Protein AF-A0A388PQ01-F1 (afdb_monomer_lite)

Radius of gyration: 27.25 Å; chains: 1; bounding box: 84×40×91 Å

Foldseek 3Di:
DVVVVVVVVVVVVVVVPPLAFCAAPHAGAAEEEELDHDPLQVVLSVVLQVLCCVQAVDGHHYHYDDPPDDDDPAHEYQEDHPVNVVVVDDDDDDQAKKWWWDDDRRYTYTYMPDSLSSSQSSLVCSCPFSVKDQQAFDDVRIDHHHDNGTGRDHIDIDDDPDRAFADPDQPDDRRVSSCSSNPHDHDPPCPPCCCVVCPPVNVVVVVPCPVVPDDPDDPDDPPVPPDPDDDDDDDDPPDPDDDDDDDDDDDD

Structure (mmCIF, N/CA/C/O backbone):
data_AF-A0A388PQ01-F1
#
_entry.id   AF-A0A388PQ01-F1
#
loop_
_atom_site.group_PDB
_atom_site.id
_atom_site.type_symbol
_atom_site.label_atom_id
_atom_site.label_alt_id
_atom_site.label_comp_id
_atom_site.label_asym_id
_atom_site.label_entity_id
_atom_site.label_seq_id
_atom_site.pdbx_PDB_ins_code
_atom_site.Cartn_x
_atom_site.Cartn_y
_atom_site.Cartn_z
_atom_site.occupancy
_atom_site.B_iso_or_equiv
_atom_site.auth_seq_id
_atom_site.auth_comp_id
_atom_site.auth_asym_id
_atom_site.auth_atom_id
_atom_site.pdbx_PDB_model_num
ATOM 1 N N . MET A 1 1 ? -26.966 -23.330 40.294 1.00 54.94 1 MET A N 1
ATOM 2 C CA . MET A 1 1 ? -26.742 -21.898 39.998 1.00 54.94 1 MET A CA 1
ATOM 3 C C . MET A 1 1 ? -25.292 -21.480 39.681 1.00 54.94 1 MET A C 1
ATOM 5 O O . MET A 1 1 ? -25.169 -20.580 38.863 1.00 54.94 1 MET A O 1
ATOM 9 N N . PRO A 1 2 ? -24.193 -22.106 40.167 1.00 60.75 2 PRO A N 1
ATOM 10 C CA . PRO A 1 2 ? -22.832 -21.612 39.861 1.00 60.75 2 PRO A CA 1
ATOM 11 C C . PRO A 1 2 ? -22.356 -21.900 38.421 1.00 60.75 2 PRO A C 1
ATOM 13 O O . PRO A 1 2 ? -21.506 -21.193 37.890 1.00 60.75 2 PRO A O 1
ATOM 16 N N . ARG A 1 3 ? -22.940 -22.904 37.748 1.00 54.75 3 ARG A N 1
ATOM 17 C CA . ARG A 1 3 ? -22.562 -23.302 36.378 1.00 54.75 3 ARG A CA 1
ATOM 18 C C . ARG A 1 3 ? -23.021 -22.322 35.287 1.00 54.75 3 ARG A C 1
ATOM 20 O O . ARG A 1 3 ? -22.341 -22.196 34.279 1.00 54.75 3 ARG A O 1
ATOM 27 N N . LEU A 1 4 ? -24.128 -21.604 35.502 1.00 55.22 4 LEU A N 1
ATOM 28 C CA . LEU A 1 4 ? -24.636 -20.593 34.560 1.00 55.22 4 LEU A CA 1
ATOM 29 C C . LEU A 1 4 ? -23.852 -19.274 34.646 1.00 55.22 4 LEU A C 1
ATOM 31 O O . LEU A 1 4 ? -23.699 -18.592 33.637 1.00 55.22 4 LEU A O 1
ATOM 35 N N . LEU A 1 5 ? -23.309 -18.937 35.822 1.00 56.66 5 LEU A N 1
ATOM 36 C CA . LEU A 1 5 ? -22.413 -17.787 35.978 1.00 56.66 5 LEU A CA 1
ATOM 37 C C . LEU A 1 5 ? -21.064 -18.039 35.293 1.00 56.66 5 LEU A C 1
ATOM 39 O O . LEU A 1 5 ? -20.597 -17.192 34.542 1.00 56.66 5 LEU A O 1
ATOM 43 N N . ALA A 1 6 ? -20.482 -19.228 35.478 1.00 56.81 6 ALA A N 1
ATOM 44 C CA . ALA A 1 6 ? -19.216 -19.596 34.842 1.00 56.81 6 ALA A CA 1
ATOM 45 C C . ALA A 1 6 ? -19.300 -19.589 33.303 1.00 56.81 6 ALA A C 1
ATOM 47 O O . ALA A 1 6 ? -18.370 -19.134 32.641 1.00 56.81 6 ALA A O 1
ATOM 48 N N . PHE A 1 7 ? -20.427 -20.032 32.731 1.00 57.59 7 PHE A N 1
ATOM 49 C CA . PHE A 1 7 ? -20.637 -20.037 31.279 1.00 57.59 7 PHE A CA 1
ATOM 50 C C . PHE A 1 7 ? -20.812 -18.621 30.707 1.00 57.59 7 PHE A C 1
ATOM 52 O O . PHE A 1 7 ? -20.238 -18.305 29.669 1.00 57.59 7 PHE A O 1
ATOM 59 N N . ASN A 1 8 ? -21.530 -17.737 31.413 1.00 58.47 8 ASN A N 1
ATOM 60 C CA . ASN A 1 8 ? -21.645 -16.327 31.025 1.00 58.47 8 ASN A CA 1
ATOM 61 C C . ASN A 1 8 ? -20.311 -15.576 31.154 1.00 58.47 8 ASN A C 1
ATOM 63 O O . ASN A 1 8 ? -19.982 -14.779 30.282 1.00 58.47 8 ASN A O 1
ATOM 67 N N . CYS A 1 9 ? -19.504 -15.860 32.181 1.00 56.03 9 CYS A N 1
ATOM 68 C CA . CYS A 1 9 ? -18.164 -15.284 32.310 1.00 56.03 9 CYS A CA 1
ATOM 69 C C . CYS A 1 9 ? -17.208 -15.767 31.208 1.00 56.03 9 CYS A C 1
ATOM 71 O O . CYS A 1 9 ? -16.420 -14.969 30.716 1.00 56.03 9 CYS A O 1
ATOM 73 N N . LEU A 1 10 ? -17.300 -17.031 30.775 1.00 56.44 10 LEU A N 1
ATOM 74 C CA . LEU A 1 10 ? -16.523 -17.560 29.644 1.00 56.44 10 LEU A CA 1
ATOM 75 C C . LEU A 1 10 ? -16.958 -16.958 28.299 1.00 56.44 10 LEU A C 1
ATOM 77 O O . LEU A 1 10 ? -16.101 -16.641 27.480 1.00 56.44 10 LEU A O 1
ATOM 81 N N . LEU A 1 11 ? -18.260 -16.738 28.090 1.00 55.28 11 LEU A N 1
ATOM 82 C CA . LEU A 1 11 ? -18.776 -16.030 26.911 1.00 55.28 11 LEU A CA 1
ATOM 83 C C . LEU A 1 11 ? -18.355 -14.554 26.898 1.00 55.28 11 LEU A C 1
ATOM 85 O O . LEU A 1 11 ? -17.976 -14.046 25.849 1.00 55.28 11 LEU A O 1
ATOM 89 N N . LEU A 1 12 ? -18.348 -13.880 28.051 1.00 51.03 12 LEU A N 1
ATOM 90 C CA . LEU A 1 12 ? -17.869 -12.499 28.169 1.00 51.03 12 LEU A CA 1
ATOM 91 C C . LEU A 1 12 ? -16.345 -12.390 27.985 1.00 51.03 12 LEU A C 1
ATOM 93 O O . LEU A 1 12 ? -15.893 -11.453 27.331 1.00 51.03 12 LEU A O 1
ATOM 97 N N . LEU A 1 13 ? -15.554 -13.361 28.466 1.00 47.47 13 LEU A N 1
ATOM 98 C CA . LEU A 1 13 ? -14.104 -13.402 28.218 1.00 47.47 13 LEU A CA 1
ATOM 99 C C . LEU A 1 13 ? -13.760 -13.711 26.751 1.00 47.47 13 LEU A C 1
ATOM 101 O O . LEU A 1 13 ? -12.802 -13.154 26.214 1.00 47.47 13 LEU A O 1
ATOM 105 N N . ALA A 1 14 ? -14.540 -14.569 26.086 1.00 45.12 14 ALA A N 1
ATOM 106 C CA . ALA A 1 14 ? -14.344 -14.897 24.673 1.00 45.12 14 ALA A CA 1
ATOM 107 C C . ALA A 1 14 ? -14.627 -13.703 23.742 1.00 45.12 14 ALA A C 1
ATOM 109 O O . ALA A 1 14 ? -14.055 -13.620 22.659 1.00 45.12 14 ALA A O 1
ATOM 110 N N . VAL A 1 15 ? -15.463 -12.752 24.170 1.00 46.34 15 VAL A N 1
ATOM 111 C CA . VAL A 1 15 ? -15.756 -11.520 23.416 1.00 46.34 15 VAL A CA 1
ATOM 112 C C . VAL A 1 15 ? -14.628 -10.485 23.553 1.00 46.34 15 VAL A C 1
ATOM 114 O O . VAL A 1 15 ? -14.415 -9.697 22.637 1.00 46.34 15 VAL A O 1
ATOM 117 N N . THR A 1 16 ? -13.862 -10.505 24.649 1.00 43.94 16 THR A N 1
ATOM 118 C CA . THR A 1 16 ? -12.775 -9.534 24.898 1.00 43.94 16 THR A CA 1
ATOM 119 C C . THR A 1 16 ? -11.434 -9.879 24.243 1.00 43.94 16 THR A C 1
ATOM 121 O O . THR A 1 16 ? -10.550 -9.034 24.193 1.00 43.94 16 THR A O 1
ATOM 124 N N . LEU A 1 17 ? -11.281 -11.092 23.705 1.00 44.00 17 LEU A N 1
ATOM 125 C CA . LEU A 1 17 ? -10.092 -11.551 22.970 1.00 44.00 17 LEU A CA 1
ATOM 126 C C . LEU A 1 17 ? -10.358 -11.607 21.460 1.00 44.00 17 LEU A C 1
ATOM 128 O O . LEU A 1 17 ? -9.923 -12.520 20.760 1.00 44.00 17 LEU A O 1
ATOM 132 N N . ARG A 1 18 ? -11.111 -10.640 20.935 1.00 48.53 18 ARG A N 1
ATOM 133 C CA . ARG A 1 18 ? -11.269 -10.501 19.491 1.00 48.53 18 ARG A CA 1
ATOM 134 C C . ARG A 1 18 ? -10.069 -9.715 18.977 1.00 48.53 18 ARG A C 1
ATOM 136 O O . ARG A 1 18 ? -10.058 -8.494 19.052 1.00 48.53 18 ARG A O 1
ATOM 143 N N . ALA A 1 19 ? -9.051 -10.424 18.493 1.00 54.50 19 ALA A N 1
ATOM 144 C CA . ALA A 1 19 ? -8.060 -9.828 17.606 1.00 54.50 19 ALA A CA 1
ATOM 145 C C . ALA A 1 19 ? -8.832 -9.290 16.391 1.00 54.50 19 ALA A C 1
ATOM 147 O O . ALA A 1 19 ? -9.255 -10.068 15.535 1.00 54.50 19 ALA A O 1
ATOM 148 N N . GLY A 1 20 ? -9.143 -7.993 16.392 1.00 68.69 20 GLY A N 1
ATOM 149 C CA . GLY A 1 20 ? -9.994 -7.392 15.374 1.00 68.69 20 GLY A CA 1
ATOM 150 C C . GLY A 1 20 ? -9.313 -7.485 14.015 1.00 68.69 20 GLY A C 1
ATOM 151 O O . GLY A 1 20 ? -8.165 -7.064 13.867 1.00 68.69 20 GLY A O 1
ATOM 152 N N . GLY A 1 21 ? -10.007 -8.027 13.010 1.00 87.56 21 GLY A N 1
ATOM 153 C CA . GLY A 1 21 ? -9.523 -7.969 11.625 1.00 87.56 21 GLY A CA 1
ATOM 154 C C . GLY A 1 21 ? -9.319 -6.517 11.173 1.00 87.56 21 GLY A C 1
ATOM 155 O O . GLY A 1 21 ? -9.819 -5.598 11.805 1.00 87.56 21 GLY A O 1
ATOM 156 N N . LEU A 1 22 ? -8.617 -6.253 10.073 1.00 94.69 22 LEU A N 1
ATOM 157 C CA . LEU A 1 22 ? -8.516 -4.896 9.507 1.00 94.69 22 LEU A CA 1
ATOM 158 C C . LEU A 1 22 ? -9.887 -4.330 9.103 1.00 94.69 22 LEU A C 1
ATOM 160 O O . LEU A 1 22 ? -10.129 -3.139 9.279 1.00 94.69 22 LEU A O 1
ATOM 164 N N . PHE A 1 23 ? -10.785 -5.200 8.632 1.00 96.56 23 PHE A N 1
ATOM 165 C CA . PHE A 1 23 ? -12.195 -4.905 8.390 1.00 96.56 23 PHE A CA 1
ATOM 166 C C . PHE A 1 23 ? -13.064 -5.951 9.071 1.00 96.56 23 PHE A C 1
ATOM 168 O O . PHE A 1 23 ? -12.930 -7.147 8.797 1.00 96.56 23 PHE A O 1
ATOM 175 N N . GLU A 1 24 ? -13.974 -5.512 9.931 1.00 93.75 24 GLU A N 1
ATOM 176 C CA . GLU A 1 24 ? -14.911 -6.396 10.616 1.00 93.75 24 GLU A CA 1
ATOM 177 C C . GLU A 1 24 ? -16.167 -5.624 11.023 1.00 93.75 24 GLU A C 1
ATOM 179 O O . GLU A 1 24 ? -16.099 -4.437 11.332 1.00 93.75 24 GLU A O 1
ATOM 184 N N . ALA A 1 25 ? -17.326 -6.293 11.005 1.00 91.38 25 ALA A N 1
ATOM 185 C CA . ALA A 1 25 ? -18.611 -5.709 11.401 1.00 91.38 25 ALA A CA 1
ATOM 186 C C . ALA A 1 25 ? -18.947 -4.374 10.695 1.00 91.38 25 ALA A C 1
ATOM 188 O O . ALA A 1 25 ? -19.584 -3.502 11.280 1.00 91.38 25 ALA A O 1
ATOM 189 N N . GLY A 1 26 ? -18.531 -4.222 9.431 1.00 93.50 26 GLY A N 1
ATOM 190 C CA . GLY A 1 26 ? -18.819 -3.032 8.627 1.00 93.50 26 GLY A CA 1
ATOM 191 C C . GLY A 1 26 ? -17.897 -1.837 8.885 1.00 93.50 26 GLY A C 1
ATOM 192 O O . GLY A 1 26 ? -18.176 -0.759 8.369 1.00 93.50 26 GLY A O 1
ATOM 193 N N . ALA A 1 27 ? -16.809 -2.004 9.642 1.00 95.50 27 ALA A N 1
ATOM 194 C CA . ALA A 1 27 ? -15.870 -0.930 9.949 1.00 95.50 27 ALA A CA 1
ATOM 195 C C . ALA A 1 27 ? -14.425 -1.305 9.599 1.00 95.50 27 ALA A C 1
ATOM 197 O O . ALA A 1 27 ? -13.955 -2.404 9.906 1.00 95.50 27 ALA A O 1
ATOM 198 N N . TRP A 1 28 ? -13.716 -0.357 8.985 1.00 97.56 28 TRP A N 1
ATOM 199 C CA . TRP A 1 28 ? -12.283 -0.441 8.719 1.00 97.56 28 TRP A CA 1
ATOM 200 C C . TRP A 1 28 ? -11.469 0.185 9.847 1.00 97.56 28 TRP A C 1
ATOM 202 O O . TRP A 1 28 ? -11.867 1.194 10.427 1.00 97.56 28 TRP A O 1
ATOM 212 N N . ALA A 1 29 ? -10.287 -0.373 10.102 1.00 96.81 29 ALA A N 1
ATOM 213 C CA . ALA A 1 29 ? -9.208 0.387 10.716 1.00 96.81 29 ALA A CA 1
ATOM 214 C C . ALA A 1 29 ? -8.784 1.542 9.777 1.00 96.81 29 ALA A C 1
ATOM 216 O O . ALA A 1 29 ? -8.808 1.362 8.555 1.00 96.81 29 ALA A O 1
ATOM 217 N N . PRO A 1 30 ? -8.403 2.717 10.307 1.00 97.69 30 PRO A N 1
ATOM 218 C CA . PRO A 1 30 ? -8.044 3.863 9.479 1.00 97.69 30 PRO A CA 1
ATOM 219 C C . PRO A 1 30 ? -6.761 3.604 8.685 1.00 97.69 30 PRO A C 1
ATOM 221 O O . PRO A 1 30 ? -5.870 2.877 9.133 1.00 97.69 30 PRO A O 1
ATOM 224 N N . VAL A 1 31 ? -6.651 4.242 7.523 1.00 98.62 31 VAL A N 1
ATOM 225 C CA . VAL A 1 31 ? -5.400 4.351 6.769 1.00 98.62 31 VAL A CA 1
ATOM 226 C C . VAL A 1 31 ? -4.653 5.584 7.265 1.00 98.62 31 VAL A C 1
ATOM 228 O O . VAL A 1 31 ? -5.216 6.675 7.300 1.00 98.62 31 VAL A O 1
ATOM 231 N N . VAL A 1 32 ? -3.388 5.419 7.645 1.00 98.50 32 VAL A N 1
ATOM 232 C CA . VAL A 1 32 ? -2.540 6.491 8.178 1.00 98.50 32 VAL A CA 1
ATOM 233 C C . VAL A 1 32 ? -1.396 6.780 7.207 1.00 98.50 32 VAL A C 1
ATOM 235 O O . VAL A 1 32 ? -0.665 5.866 6.821 1.00 98.50 32 VAL A O 1
ATOM 238 N N . LEU A 1 33 ? -1.232 8.049 6.834 1.00 97.81 33 LEU A N 1
ATOM 239 C CA . LEU A 1 33 ? -0.153 8.554 5.981 1.00 97.81 33 LEU A CA 1
ATOM 240 C C . LEU A 1 33 ? 0.859 9.388 6.781 1.00 97.81 33 LEU A C 1
ATOM 242 O O . LEU A 1 33 ? 0.453 10.054 7.734 1.00 97.81 33 LEU A O 1
ATOM 246 N N . PRO A 1 34 ? 2.138 9.442 6.357 1.00 96.88 34 PRO A N 1
ATOM 247 C CA . PRO A 1 34 ? 3.121 10.368 6.895 1.00 96.88 34 PRO A CA 1
ATOM 248 C C . PRO A 1 34 ? 2.613 11.808 6.842 1.00 96.88 34 PRO A C 1
ATOM 250 O O . PRO A 1 34 ? 1.820 12.158 5.970 1.00 96.88 34 PRO A O 1
ATOM 253 N N . ALA A 1 35 ? 3.116 12.663 7.731 1.00 95.44 35 ALA A N 1
ATOM 254 C CA . ALA A 1 35 ? 2.721 14.076 7.766 1.00 95.44 35 ALA A CA 1
ATOM 255 C C . ALA A 1 35 ? 3.058 14.803 6.451 1.00 95.44 35 ALA A C 1
ATOM 257 O O . ALA A 1 35 ? 2.352 15.714 6.022 1.00 95.44 35 ALA A O 1
ATOM 258 N N . THR A 1 36 ? 4.137 14.369 5.801 1.00 95.25 36 THR A N 1
ATOM 259 C CA . THR A 1 36 ? 4.593 14.830 4.488 1.00 95.25 36 THR A CA 1
ATOM 260 C C . THR A 1 36 ? 4.852 13.603 3.611 1.00 95.25 36 THR A C 1
ATOM 262 O O . THR A 1 36 ? 5.997 13.151 3.536 1.00 95.25 36 THR A O 1
ATOM 265 N N . PRO A 1 37 ? 3.806 12.997 3.023 1.00 95.88 37 PRO A N 1
ATOM 266 C CA . PRO A 1 37 ? 3.973 11.795 2.222 1.00 95.88 37 PRO A CA 1
ATOM 267 C C . PRO A 1 37 ? 4.663 12.135 0.902 1.00 95.88 37 PRO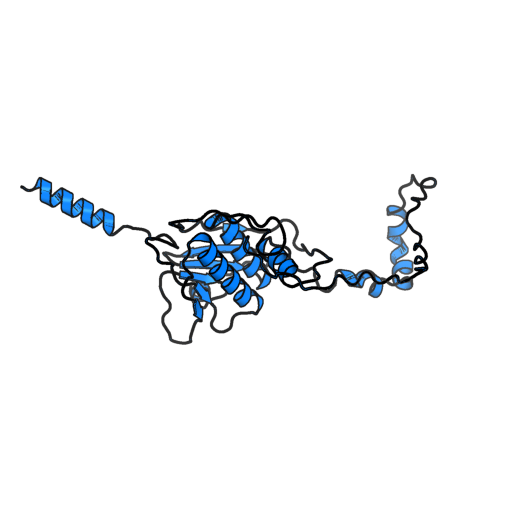 A C 1
ATOM 269 O O . PRO A 1 37 ? 4.382 13.168 0.287 1.00 95.88 37 PRO A O 1
ATOM 272 N N . GLU A 1 38 ? 5.526 11.239 0.438 1.00 96.25 38 GLU A N 1
ATOM 273 C CA . GLU A 1 38 ? 6.019 11.301 -0.935 1.00 96.25 38 GLU A CA 1
ATOM 274 C C . GLU A 1 38 ? 4.861 11.086 -1.919 1.00 96.25 38 GLU A C 1
ATOM 276 O O . GLU A 1 38 ? 3.855 10.447 -1.596 1.00 96.25 38 GLU A O 1
ATOM 281 N N . THR A 1 39 ? 5.005 11.582 -3.152 1.00 94.81 39 THR A N 1
ATOM 282 C CA . THR A 1 39 ? 3.927 11.514 -4.162 1.00 94.81 39 THR A CA 1
ATOM 283 C C . THR A 1 39 ? 3.418 10.081 -4.349 1.00 94.81 39 THR A C 1
ATOM 285 O O . THR A 1 39 ? 2.215 9.828 -4.312 1.00 94.81 39 THR A O 1
ATOM 288 N N . GLU A 1 40 ? 4.333 9.119 -4.474 1.00 94.25 40 GLU A N 1
ATOM 289 C CA . GLU A 1 40 ? 3.972 7.712 -4.662 1.00 94.25 40 GLU A CA 1
ATOM 290 C C . GLU A 1 40 ? 3.361 7.079 -3.399 1.00 94.25 40 GLU A C 1
ATOM 292 O O . GLU A 1 40 ? 2.518 6.195 -3.515 1.00 94.25 40 GLU A O 1
ATOM 297 N N . GLU A 1 41 ? 3.712 7.540 -2.193 1.00 96.56 41 GLU A N 1
ATOM 298 C CA . GLU A 1 41 ? 3.081 7.072 -0.947 1.00 96.56 41 GLU A CA 1
ATOM 299 C C . GLU A 1 41 ? 1.633 7.566 -0.840 1.00 96.56 41 GLU A C 1
ATOM 301 O O . GLU A 1 41 ? 0.747 6.808 -0.439 1.00 96.56 41 GLU A O 1
ATOM 306 N N . TRP A 1 42 ? 1.370 8.809 -1.258 1.00 97.25 42 TRP A N 1
ATOM 307 C CA . TRP A 1 42 ? 0.010 9.341 -1.330 1.00 97.25 42 TRP A CA 1
ATOM 308 C C . TRP A 1 42 ? -0.853 8.531 -2.302 1.00 97.25 42 TRP A C 1
ATOM 310 O O . TRP A 1 42 ? -1.946 8.092 -1.934 1.00 97.25 42 TRP A O 1
ATOM 320 N N . TYR A 1 43 ? -0.348 8.259 -3.510 1.00 95.81 43 TYR A N 1
ATOM 321 C CA . TYR A 1 43 ? -1.066 7.424 -4.475 1.00 95.81 43 TYR A CA 1
ATOM 322 C C . TYR A 1 43 ? -1.248 5.979 -3.983 1.00 95.81 43 TYR A C 1
ATOM 324 O O . TYR A 1 43 ? -2.299 5.378 -4.227 1.00 95.81 43 TYR A O 1
ATOM 332 N N . ALA A 1 44 ? -0.272 5.425 -3.253 1.00 97.12 44 ALA A N 1
ATOM 333 C CA . ALA A 1 44 ? -0.407 4.120 -2.609 1.00 97.12 44 ALA A CA 1
ATOM 334 C C . ALA A 1 44 ? -1.602 4.105 -1.642 1.00 97.12 44 ALA A C 1
ATOM 336 O O . 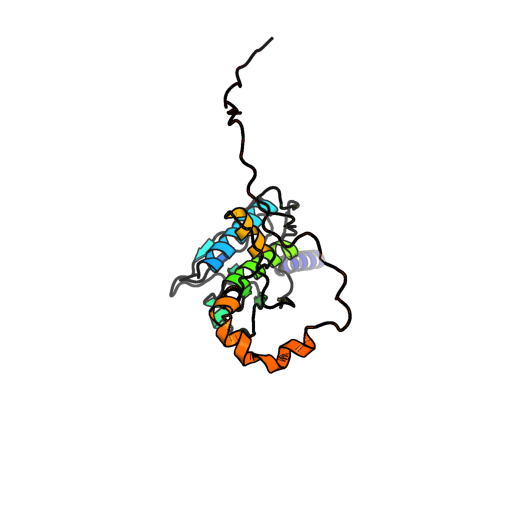ALA A 1 44 ? -2.441 3.209 -1.705 1.00 97.12 44 ALA A O 1
ATOM 337 N N . ALA A 1 45 ? -1.730 5.118 -0.780 1.00 98.19 45 ALA A N 1
ATOM 338 C CA . ALA A 1 45 ? -2.855 5.207 0.146 1.00 98.19 45 ALA A CA 1
ATOM 339 C C . ALA A 1 45 ? -4.198 5.398 -0.570 1.00 98.19 45 ALA A C 1
ATOM 341 O O . ALA A 1 45 ? -5.171 4.756 -0.184 1.00 98.19 45 ALA A O 1
ATOM 342 N N . GLN A 1 46 ? -4.269 6.211 -1.631 1.00 97.50 46 GLN A N 1
ATOM 343 C CA . GLN A 1 46 ? -5.507 6.338 -2.414 1.00 97.50 46 GLN A CA 1
ATOM 344 C C . GLN A 1 46 ? -5.914 5.012 -3.056 1.00 97.50 46 GLN A C 1
ATOM 346 O O . GLN A 1 46 ? -7.066 4.598 -2.939 1.00 97.50 46 GLN A O 1
ATOM 351 N N . THR A 1 47 ? -4.949 4.301 -3.641 1.00 95.56 47 THR A N 1
ATOM 352 C CA . THR A 1 47 ? -5.164 2.960 -4.194 1.00 95.56 47 THR A CA 1
ATOM 353 C C . THR A 1 47 ? -5.714 2.010 -3.129 1.00 95.56 47 THR A C 1
ATOM 355 O O . THR A 1 47 ? -6.674 1.283 -3.381 1.00 95.56 47 THR A O 1
ATOM 358 N N . LEU A 1 48 ? -5.142 2.034 -1.921 1.00 98.31 48 LEU A N 1
ATOM 359 C CA . LEU A 1 48 ? -5.600 1.210 -0.805 1.00 98.31 48 LEU A CA 1
ATOM 360 C C . LEU A 1 48 ? -7.044 1.539 -0.404 1.00 98.31 48 LEU A C 1
ATOM 362 O O . LEU A 1 48 ? -7.853 0.627 -0.263 1.00 98.31 48 LEU A O 1
ATOM 366 N N . LEU A 1 49 ? -7.379 2.823 -0.247 1.00 98.62 49 LEU A N 1
ATOM 367 C CA . LEU A 1 49 ? -8.732 3.268 0.104 1.00 98.62 49 LEU A CA 1
ATOM 368 C C . LEU A 1 49 ? -9.762 2.804 -0.926 1.00 98.62 49 LEU A C 1
ATOM 370 O O . LEU A 1 49 ? -10.797 2.251 -0.550 1.00 98.62 49 LEU A O 1
ATOM 374 N N . ASP A 1 50 ? -9.457 2.993 -2.209 1.00 97.25 50 ASP A N 1
ATOM 375 C CA . ASP A 1 50 ? -10.339 2.621 -3.310 1.00 97.25 50 ASP A CA 1
ATOM 376 C C . ASP A 1 50 ? -10.563 1.105 -3.364 1.00 97.25 50 ASP A C 1
ATOM 378 O O . ASP A 1 50 ? -11.691 0.653 -3.566 1.00 97.25 50 ASP A O 1
ATOM 382 N N . TRP A 1 51 ? -9.520 0.293 -3.156 1.00 97.69 51 TRP A N 1
ATOM 383 C CA . TRP A 1 51 ? -9.673 -1.164 -3.134 1.00 97.69 51 TRP A CA 1
ATOM 384 C C . TRP A 1 51 ? -10.383 -1.671 -1.886 1.00 97.69 51 TRP A C 1
ATOM 386 O O . TRP A 1 51 ? -11.214 -2.573 -1.998 1.00 97.69 51 TRP A O 1
ATOM 396 N N . CYS A 1 52 ? -10.134 -1.073 -0.721 1.00 98.38 52 CYS A N 1
ATOM 397 C CA . CYS A 1 52 ? -10.905 -1.362 0.484 1.00 98.38 52 CYS A CA 1
ATOM 398 C C . CYS A 1 52 ? -12.399 -1.095 0.251 1.00 98.38 52 CYS A C 1
ATOM 400 O O . CYS A 1 52 ? -13.224 -1.972 0.520 1.00 98.38 52 CYS A O 1
ATOM 402 N N . GLU A 1 53 ? -12.745 0.057 -0.331 1.00 98.44 53 GLU A N 1
ATOM 403 C CA . GLU A 1 53 ? -14.123 0.418 -0.672 1.00 98.44 53 GLU A CA 1
ATOM 404 C C . GLU A 1 53 ? -14.738 -0.550 -1.687 1.00 98.44 53 GLU A C 1
ATOM 406 O O . GLU A 1 53 ? -15.829 -1.064 -1.461 1.00 98.44 53 GLU A O 1
ATOM 411 N N . ARG A 1 54 ? -14.032 -0.884 -2.771 1.00 97.25 54 ARG A N 1
ATOM 412 C CA . ARG A 1 54 ? -14.540 -1.809 -3.801 1.00 97.25 54 ARG A CA 1
ATOM 413 C C . ARG A 1 54 ? -14.767 -3.226 -3.293 1.00 97.25 54 ARG A C 1
ATOM 415 O O . ARG A 1 54 ? -15.700 -3.884 -3.743 1.00 97.25 54 ARG A O 1
ATOM 422 N N . VAL A 1 55 ? -13.901 -3.711 -2.406 1.00 97.94 55 VAL A N 1
ATOM 423 C CA . VAL A 1 55 ? -13.946 -5.091 -1.904 1.00 97.94 55 VAL A CA 1
ATOM 424 C C . VAL A 1 55 ? -14.954 -5.245 -0.768 1.00 97.94 55 VAL A C 1
ATOM 426 O O . VAL A 1 55 ? -15.506 -6.326 -0.584 1.00 97.94 55 VAL A O 1
ATOM 429 N N . THR A 1 56 ? -15.226 -4.190 -0.000 1.00 98.12 56 THR A N 1
ATOM 430 C CA . THR A 1 56 ? -16.065 -4.290 1.211 1.00 98.12 56 THR A CA 1
ATOM 431 C C . THR A 1 56 ? -17.321 -3.427 1.188 1.00 98.12 56 THR A C 1
ATOM 433 O O . THR A 1 56 ? -18.210 -3.620 2.013 1.00 98.12 56 THR A O 1
ATOM 436 N N . GLY A 1 57 ? -17.417 -2.486 0.251 1.00 98.12 57 GLY A N 1
ATOM 437 C CA . GLY A 1 57 ? -18.463 -1.465 0.197 1.00 98.12 57 GLY A CA 1
ATOM 438 C C . GLY A 1 57 ? -18.252 -0.309 1.179 1.00 98.12 57 GLY A C 1
ATOM 439 O O . GLY A 1 57 ? -19.100 0.576 1.248 1.00 98.12 57 GLY A O 1
ATOM 440 N N . VAL A 1 58 ? -17.157 -0.308 1.949 1.00 98.25 58 VAL A N 1
ATOM 441 C CA . VAL A 1 58 ? -16.861 0.711 2.964 1.00 98.25 58 VAL A CA 1
ATOM 442 C C . VAL A 1 58 ? -15.464 1.267 2.730 1.00 98.25 58 VAL A C 1
ATOM 444 O O . VAL A 1 58 ? -14.490 0.517 2.684 1.00 98.25 58 VAL A O 1
ATOM 447 N N . ARG A 1 59 ? -15.356 2.591 2.607 1.00 98.44 59 ARG A N 1
ATOM 448 C CA . ARG A 1 59 ? -14.072 3.286 2.494 1.00 98.44 59 ARG A CA 1
ATOM 449 C C . ARG A 1 59 ? -13.483 3.521 3.894 1.00 98.44 59 ARG A C 1
ATOM 451 O O . ARG A 1 59 ? -14.203 4.038 4.750 1.00 98.44 59 ARG A O 1
ATOM 458 N N . PRO A 1 60 ? -12.213 3.165 4.157 1.00 98.25 60 PRO A N 1
ATOM 459 C CA . PRO A 1 60 ? -11.551 3.523 5.407 1.00 98.25 60 PRO A CA 1
ATOM 460 C C . PRO A 1 60 ? -11.443 5.041 5.582 1.00 98.25 60 PRO A C 1
ATOM 462 O O . PRO A 1 60 ? -11.372 5.788 4.605 1.00 98.25 60 PRO A O 1
ATOM 465 N N . GLU A 1 61 ? -11.363 5.496 6.831 1.00 98.12 61 GLU A N 1
ATOM 466 C CA . GLU A 1 61 ? -10.936 6.864 7.129 1.00 98.12 61 GLU A CA 1
ATOM 467 C C . GLU A 1 61 ? -9.463 7.044 6.737 1.00 98.12 61 GLU A C 1
ATOM 469 O O . GLU A 1 61 ? -8.643 6.157 6.983 1.00 98.12 61 GLU A O 1
ATOM 474 N N . LEU A 1 62 ? -9.126 8.192 6.144 1.00 98.00 62 LEU A N 1
ATOM 475 C CA . LEU A 1 62 ? -7.748 8.582 5.865 1.00 98.00 62 LEU A CA 1
ATOM 476 C C . LEU A 1 62 ? -7.283 9.620 6.888 1.00 98.00 62 LEU A C 1
ATOM 478 O O . LEU A 1 62 ? -7.841 10.712 6.962 1.00 98.00 62 LEU A O 1
ATOM 482 N N . ILE A 1 63 ? -6.217 9.299 7.615 1.00 97.75 63 ILE A N 1
ATOM 483 C CA . ILE A 1 63 ? -5.587 10.169 8.606 1.00 97.75 63 ILE A CA 1
ATOM 484 C C . ILE A 1 63 ? -4.190 10.534 8.104 1.00 97.75 63 ILE A C 1
ATOM 486 O O . ILE A 1 63 ? -3.342 9.666 7.912 1.00 97.75 63 ILE A O 1
ATOM 490 N N . ALA A 1 64 ? -3.925 11.823 7.915 1.00 96.06 64 ALA A N 1
ATOM 491 C CA . ALA A 1 64 ? -2.557 12.312 7.769 1.00 96.06 64 ALA A CA 1
ATOM 492 C C . ALA A 1 64 ? -1.972 12.570 9.160 1.00 96.06 64 ALA A C 1
ATOM 494 O O . ALA A 1 64 ? -2.629 13.192 10.001 1.00 96.06 64 ALA A O 1
ATOM 495 N N . GLU A 1 65 ? -0.750 12.100 9.411 1.00 95.75 65 GLU A N 1
ATOM 496 C CA . GLU A 1 65 ? -0.051 12.399 10.657 1.00 95.75 65 GLU A CA 1
ATOM 497 C C . GLU A 1 65 ? 0.076 13.911 10.863 1.00 95.75 65 GLU A C 1
ATOM 499 O O . GLU A 1 65 ? 0.339 14.678 9.935 1.00 95.75 65 GLU A O 1
ATOM 504 N N . GLN A 1 66 ? -0.082 14.340 12.112 1.00 93.06 66 GLN A N 1
ATOM 505 C CA . GLN A 1 66 ? 0.113 15.727 12.511 1.00 93.06 66 GLN A CA 1
ATOM 506 C C . GLN A 1 66 ? 1.071 15.778 13.704 1.00 93.06 66 GLN A C 1
ATOM 508 O O . GLN A 1 66 ? 0.951 14.956 14.619 1.00 93.06 66 GLN A O 1
ATOM 513 N N . PRO A 1 67 ? 2.017 16.733 13.735 1.00 87.50 67 PRO A N 1
ATOM 514 C CA . PRO A 1 67 ? 2.929 16.878 14.862 1.00 87.50 67 PRO A CA 1
ATOM 515 C C . PRO A 1 67 ? 2.179 17.030 16.192 1.00 87.50 67 PRO A C 1
ATOM 517 O O . PRO A 1 67 ? 1.298 17.874 16.326 1.00 87.50 67 PRO A O 1
ATOM 520 N N . GLY A 1 68 ? 2.542 16.218 17.188 1.00 84.25 68 GLY A N 1
ATOM 521 C CA . GLY A 1 68 ? 1.963 16.281 18.535 1.00 84.25 68 GLY A CA 1
ATOM 522 C C . GLY A 1 68 ? 0.558 15.686 18.679 1.00 84.25 68 GLY A C 1
ATOM 523 O O . GLY A 1 68 ? 0.029 15.673 19.790 1.00 84.25 68 GLY A O 1
ATOM 524 N N . VAL A 1 69 ? -0.037 15.162 17.604 1.00 89.31 69 VAL A N 1
ATOM 525 C CA . VAL A 1 69 ? -1.324 14.460 17.651 1.00 89.31 69 VAL A CA 1
ATOM 526 C C . VAL A 1 69 ? -1.073 12.964 17.808 1.00 89.31 69 VAL A C 1
ATOM 528 O O . VAL A 1 69 ? -0.310 12.366 17.051 1.00 89.31 69 VAL A O 1
ATOM 531 N N . ALA A 1 70 ? -1.704 12.355 18.811 1.00 88.31 70 ALA A N 1
ATOM 532 C CA . ALA A 1 70 ? -1.611 10.917 19.021 1.00 88.31 70 ALA A CA 1
ATOM 533 C C . ALA A 1 70 ? -2.293 10.162 17.871 1.00 88.31 70 ALA A C 1
ATOM 535 O O . ALA A 1 70 ? -3.415 10.486 17.482 1.00 88.31 70 ALA A O 1
ATOM 536 N N . LEU A 1 71 ? -1.612 9.143 17.351 1.00 90.56 71 LEU A N 1
ATOM 537 C CA . LEU A 1 71 ? -2.132 8.277 16.296 1.00 90.56 71 LEU A CA 1
ATOM 538 C C . LEU A 1 71 ? -2.935 7.117 16.884 1.00 90.56 71 LEU A C 1
ATOM 540 O O . LEU A 1 71 ? -2.691 6.715 18.027 1.00 90.56 71 LEU A O 1
ATOM 544 N N . PRO A 1 72 ? -3.882 6.553 16.117 1.00 89.62 72 PRO A N 1
ATOM 545 C CA . PRO A 1 72 ? -4.593 5.361 16.549 1.00 89.62 72 PRO A CA 1
ATOM 546 C C . PRO A 1 72 ? -3.616 4.191 16.731 1.00 89.62 72 PRO A C 1
ATOM 548 O O . PRO A 1 72 ? -2.703 4.000 15.933 1.00 89.62 72 PRO A O 1
ATOM 551 N N . ALA A 1 73 ? -3.830 3.375 17.766 1.00 88.00 73 ALA A N 1
ATOM 552 C CA . ALA A 1 73 ? -3.029 2.167 17.995 1.00 88.00 73 ALA A CA 1
ATOM 553 C C . ALA A 1 73 ? -3.274 1.080 16.927 1.00 88.00 73 ALA A C 1
ATOM 555 O O . ALA A 1 73 ? -2.401 0.256 16.668 1.00 88.00 73 ALA A O 1
ATOM 556 N N . ARG A 1 74 ? -4.460 1.100 16.305 1.00 92.44 74 ARG A N 1
ATOM 557 C CA . ARG A 1 74 ? -4.892 0.191 15.239 1.00 92.44 74 ARG A CA 1
ATOM 558 C C . ARG A 1 74 ? -5.053 0.955 13.933 1.00 92.44 74 ARG A C 1
ATOM 560 O O . ARG A 1 74 ? -5.763 1.957 13.901 1.00 92.44 74 ARG A O 1
ATOM 567 N N . GLY A 1 75 ? -4.441 0.469 12.857 1.00 95.75 75 GLY A N 1
ATOM 568 C CA . GLY A 1 75 ? -4.461 1.159 11.566 1.00 95.75 75 GLY A CA 1
ATOM 569 C C . GLY A 1 75 ? -3.645 0.464 10.481 1.00 95.75 75 GLY A C 1
ATOM 570 O O . GLY A 1 75 ? -2.840 -0.425 10.763 1.00 95.75 75 GLY A O 1
ATOM 571 N N . LEU A 1 76 ? -3.859 0.893 9.237 1.00 98.38 76 LEU A N 1
ATOM 572 C CA . LEU A 1 76 ? -3.036 0.566 8.077 1.00 98.38 76 LEU A CA 1
ATOM 573 C C . LEU A 1 76 ? -2.119 1.760 7.785 1.00 98.38 76 LEU A C 1
ATOM 575 O O . LEU A 1 76 ? -2.545 2.759 7.216 1.00 98.38 76 LEU A O 1
ATOM 579 N N . PHE A 1 77 ? -0.862 1.670 8.190 1.00 98.38 77 PHE A N 1
ATOM 580 C CA . PHE A 1 77 ? 0.140 2.720 8.046 1.00 98.38 77 PHE A CA 1
ATOM 581 C C . PHE A 1 77 ? 0.869 2.549 6.714 1.00 98.38 77 PHE A C 1
ATOM 583 O O . PHE A 1 77 ? 1.549 1.544 6.507 1.00 98.38 77 PHE A O 1
ATOM 590 N N . VAL A 1 78 ? 0.729 3.514 5.810 1.00 98.56 78 VAL A N 1
ATOM 591 C CA . VAL A 1 78 ? 1.296 3.450 4.456 1.00 98.56 78 VAL A CA 1
ATOM 592 C C . VAL A 1 78 ? 2.495 4.382 4.356 1.00 98.56 78 VAL A C 1
ATOM 594 O O . VAL A 1 78 ? 2.361 5.569 4.607 1.00 98.56 78 VAL A O 1
ATOM 597 N N . GLY A 1 79 ? 3.657 3.870 3.957 1.00 97.12 79 GLY A N 1
ATOM 598 C CA . GLY A 1 79 ? 4.887 4.654 3.839 1.00 97.12 79 GLY A CA 1
ATOM 599 C C . GLY A 1 79 ? 5.638 4.836 5.160 1.00 97.12 79 GLY A C 1
ATOM 600 O O . GLY A 1 79 ? 5.408 4.128 6.144 1.00 97.12 79 GLY A O 1
ATOM 601 N N . ARG A 1 80 ? 6.594 5.771 5.180 1.00 94.19 80 ARG A N 1
ATOM 602 C CA . ARG A 1 80 ? 7.510 5.985 6.323 1.00 94.19 80 ARG A CA 1
ATOM 603 C C . ARG A 1 80 ? 6.909 6.862 7.432 1.00 94.19 80 ARG A C 1
ATOM 605 O O . ARG A 1 80 ? 7.470 7.901 7.781 1.00 94.19 80 ARG A O 1
ATOM 612 N N . THR A 1 81 ? 5.793 6.415 8.001 1.00 95.88 81 THR A N 1
ATOM 613 C CA . THR A 1 81 ? 5.066 7.080 9.098 1.00 95.88 81 THR A CA 1
ATOM 614 C C . THR A 1 81 ? 5.934 7.280 10.349 1.00 95.88 81 THR A C 1
ATOM 616 O O . THR A 1 81 ? 6.863 6.509 10.613 1.00 95.88 81 THR A O 1
ATOM 619 N N . ALA A 1 82 ? 5.635 8.293 11.163 1.00 94.31 82 ALA A N 1
ATOM 620 C CA . ALA A 1 82 ? 6.254 8.497 12.472 1.00 94.31 82 ALA A CA 1
ATOM 621 C C . ALA A 1 82 ? 6.071 7.268 13.380 1.00 94.31 82 ALA A C 1
ATOM 623 O O . ALA A 1 82 ? 6.990 6.905 14.118 1.00 94.31 82 ALA A O 1
ATOM 624 N N . ALA A 1 83 ? 4.929 6.577 13.271 1.00 93.81 83 ALA A N 1
ATOM 625 C CA . ALA A 1 83 ? 4.697 5.302 13.950 1.00 93.81 83 ALA A CA 1
ATOM 626 C C . ALA A 1 83 ? 5.734 4.230 13.558 1.00 93.81 83 ALA A C 1
ATOM 628 O O . ALA A 1 83 ? 6.310 3.590 14.437 1.00 93.81 83 ALA A O 1
ATOM 629 N N . TRP A 1 84 ? 6.042 4.075 12.264 1.00 95.00 84 TRP A N 1
ATOM 630 C CA . TRP A 1 84 ? 7.100 3.165 11.808 1.00 95.00 84 TRP A CA 1
ATOM 631 C C . TRP A 1 84 ? 8.478 3.586 12.334 1.00 95.00 84 TRP A C 1
ATOM 633 O O . TRP A 1 84 ? 9.247 2.764 12.836 1.00 95.00 84 TRP A O 1
ATOM 643 N N . GLN A 1 85 ? 8.789 4.882 12.262 1.00 93.50 85 GLN A N 1
ATOM 644 C CA . GLN A 1 85 ? 10.067 5.421 12.732 1.00 93.50 85 GLN A CA 1
ATOM 645 C C . GLN A 1 85 ? 10.278 5.168 14.234 1.00 93.50 85 GLN A C 1
ATOM 647 O O . GLN A 1 85 ? 11.391 4.846 14.658 1.00 93.50 85 GLN A O 1
ATOM 652 N N . ALA A 1 86 ? 9.210 5.234 15.034 1.00 93.12 86 ALA A N 1
ATOM 653 C CA . ALA A 1 86 ? 9.246 4.953 16.466 1.00 93.12 86 ALA A CA 1
ATOM 654 C C . ALA A 1 86 ? 9.630 3.498 16.792 1.00 93.12 86 ALA A C 1
ATOM 656 O O . ALA A 1 86 ? 10.241 3.258 17.835 1.00 93.12 86 ALA A O 1
ATOM 657 N N . LEU A 1 87 ? 9.365 2.542 15.890 1.00 94.00 87 LEU A N 1
ATOM 658 C CA . LEU A 1 87 ? 9.789 1.143 16.048 1.00 94.00 87 LEU A CA 1
ATOM 659 C C . LEU A 1 87 ? 11.306 0.960 15.915 1.00 94.00 87 LEU A C 1
ATOM 661 O O . LEU A 1 87 ? 11.830 -0.083 16.306 1.00 94.00 87 LEU A O 1
ATOM 665 N N . ARG A 1 88 ? 12.021 1.950 15.355 1.00 93.44 88 ARG A N 1
ATOM 666 C CA . ARG A 1 88 ? 13.479 1.920 15.127 1.00 93.44 88 ARG A CA 1
ATOM 667 C C . ARG A 1 88 ? 13.947 0.680 14.353 1.00 93.44 88 ARG A C 1
ATOM 669 O O . ARG A 1 88 ? 15.034 0.159 14.596 1.00 93.44 88 ARG A O 1
ATOM 676 N N . ARG A 1 89 ? 13.129 0.212 13.404 1.00 90.56 89 ARG A N 1
ATOM 677 C CA . ARG A 1 89 ? 13.436 -0.911 12.507 1.00 90.56 89 ARG A CA 1
ATOM 678 C C . ARG A 1 89 ? 13.930 -0.360 11.167 1.00 90.56 89 ARG A C 1
ATOM 680 O O . ARG A 1 89 ? 13.109 0.073 10.360 1.00 90.56 89 ARG A O 1
ATOM 687 N N . PRO A 1 90 ? 15.246 -0.330 10.900 1.00 87.19 90 PRO A N 1
ATOM 688 C CA . PRO A 1 90 ? 15.731 0.150 9.616 1.00 87.19 90 PRO A CA 1
ATOM 689 C C . PRO A 1 90 ? 15.324 -0.817 8.499 1.00 87.19 90 PRO A C 1
ATOM 691 O O . PRO A 1 90 ? 15.354 -2.041 8.666 1.00 87.19 90 PRO A O 1
ATOM 694 N N . LEU A 1 91 ? 14.970 -0.257 7.343 1.00 89.94 91 LEU A N 1
ATOM 695 C CA . LEU A 1 91 ? 14.941 -1.022 6.103 1.00 89.94 91 LEU A CA 1
ATOM 696 C C . LEU A 1 91 ? 16.388 -1.228 5.637 1.00 89.94 91 LEU A C 1
ATOM 698 O O . LEU A 1 91 ? 17.186 -0.295 5.751 1.00 89.94 91 LEU A O 1
ATOM 702 N N . PRO A 1 92 ? 16.754 -2.429 5.160 1.00 86.44 92 PRO A N 1
ATOM 703 C CA . PRO A 1 92 ? 18.097 -2.668 4.661 1.00 86.44 92 PRO A CA 1
ATOM 704 C C . PRO A 1 92 ? 18.346 -1.814 3.416 1.00 86.44 92 PRO A C 1
ATOM 706 O O . PRO A 1 92 ? 17.449 -1.636 2.590 1.00 86.44 92 PRO A O 1
ATOM 709 N N . ASP A 1 93 ? 19.572 -1.324 3.284 1.00 84.31 93 ASP A N 1
ATOM 710 C CA . ASP A 1 93 ? 20.030 -0.695 2.053 1.00 84.31 93 ASP A CA 1
ATOM 711 C C . ASP A 1 93 ? 20.291 -1.795 1.021 1.00 84.31 93 ASP A C 1
ATOM 713 O O . ASP A 1 93 ? 21.183 -2.632 1.185 1.00 84.31 93 ASP A O 1
ATOM 717 N N . VAL A 1 94 ? 19.421 -1.882 0.019 1.00 84.44 94 VAL A N 1
ATOM 718 C CA . VAL A 1 94 ? 19.472 -2.912 -1.016 1.00 84.44 94 VAL A CA 1
ATOM 719 C C . VAL A 1 94 ? 19.333 -2.273 -2.380 1.00 84.44 94 VAL A C 1
ATOM 721 O O . VAL A 1 94 ? 18.558 -1.341 -2.573 1.00 84.44 94 VAL A O 1
ATOM 724 N N . GLU A 1 95 ? 20.037 -2.838 -3.355 1.00 81.38 95 GLU A N 1
ATOM 725 C CA . GLU A 1 95 ? 19.821 -2.483 -4.749 1.00 81.38 95 GLU A CA 1
ATOM 726 C C . GLU A 1 95 ? 18.416 -2.909 -5.208 1.00 81.38 95 GLU A C 1
ATOM 728 O O . GLU A 1 95 ? 18.037 -4.086 -5.123 1.00 81.38 95 GLU A O 1
ATOM 733 N N . GLY A 1 96 ? 17.653 -1.943 -5.717 1.00 85.50 96 GLY A N 1
ATOM 734 C CA . GLY A 1 96 ? 16.273 -2.133 -6.149 1.00 85.50 96 GLY A CA 1
ATOM 735 C C . GLY A 1 96 ? 15.268 -2.080 -4.998 1.00 85.50 96 GLY A C 1
ATOM 736 O O . GLY A 1 96 ? 15.441 -1.370 -4.004 1.00 85.50 96 GLY A O 1
ATOM 737 N N . ASP A 1 97 ? 14.178 -2.826 -5.157 1.00 92.25 97 ASP A N 1
ATOM 738 C CA . ASP A 1 97 ? 13.022 -2.714 -4.273 1.00 92.25 97 ASP A CA 1
ATOM 739 C C . ASP A 1 97 ? 13.009 -3.794 -3.193 1.00 92.25 97 ASP A C 1
ATOM 741 O O . ASP A 1 97 ? 13.175 -4.985 -3.465 1.00 92.25 97 ASP A O 1
ATOM 745 N N . LEU A 1 98 ? 12.710 -3.379 -1.965 1.00 94.50 98 LEU A N 1
ATOM 746 C CA . LEU A 1 98 ? 12.193 -4.254 -0.923 1.00 94.50 98 LEU A CA 1
ATOM 747 C C . LEU A 1 98 ? 10.810 -3.756 -0.531 1.00 94.50 98 LEU A C 1
ATOM 749 O O . LEU A 1 98 ? 10.647 -2.594 -0.166 1.00 94.50 98 LEU A O 1
ATOM 753 N N . LEU A 1 99 ? 9.840 -4.658 -0.585 1.00 96.12 99 LEU A N 1
ATOM 754 C CA . LEU A 1 99 ? 8.457 -4.425 -0.216 1.00 96.12 99 LEU A CA 1
ATOM 755 C C . LEU A 1 99 ? 8.252 -5.042 1.163 1.00 96.12 99 LEU A C 1
ATOM 757 O O . LEU A 1 99 ? 8.584 -6.211 1.383 1.00 96.12 99 LEU A O 1
ATOM 761 N N . VAL A 1 100 ? 7.731 -4.260 2.097 1.00 97.62 100 VAL A N 1
ATOM 762 C CA . VAL A 1 100 ? 7.580 -4.665 3.489 1.00 97.62 100 VAL A CA 1
ATOM 763 C C . VAL A 1 100 ? 6.132 -4.528 3.910 1.00 97.62 100 VAL A C 1
ATOM 765 O O . VAL A 1 100 ? 5.516 -3.469 3.796 1.00 97.62 100 VAL A O 1
ATOM 768 N N . ARG A 1 101 ? 5.628 -5.632 4.449 1.00 97.88 101 ARG A N 1
ATOM 769 C CA . ARG A 1 101 ? 4.446 -5.678 5.286 1.00 97.88 101 ARG A CA 1
ATOM 770 C C . ARG A 1 101 ? 4.883 -6.094 6.680 1.00 97.88 101 ARG A C 1
ATOM 772 O O . ARG A 1 101 ? 5.353 -7.215 6.851 1.00 97.88 101 ARG A O 1
ATOM 779 N N . ASP A 1 102 ? 4.740 -5.220 7.661 1.00 97.00 102 ASP A N 1
ATOM 780 C CA . ASP A 1 102 ? 5.065 -5.535 9.057 1.00 97.00 102 ASP A CA 1
ATOM 781 C C . ASP A 1 102 ? 3.827 -5.365 9.940 1.00 97.00 102 ASP A C 1
ATOM 783 O O . ASP A 1 102 ? 2.892 -4.654 9.574 1.00 97.00 102 ASP A O 1
ATOM 787 N N . VAL A 1 103 ? 3.805 -6.039 11.085 1.00 95.00 103 VAL A N 1
ATOM 788 C CA . VAL A 1 103 ? 2.696 -5.983 12.042 1.00 95.00 103 VAL A CA 1
ATOM 789 C C . VAL A 1 103 ? 3.268 -5.758 13.434 1.00 95.00 103 VAL A C 1
ATOM 791 O O . VAL A 1 103 ? 4.074 -6.554 13.908 1.00 95.00 103 VAL A O 1
ATOM 794 N N . GLU A 1 104 ? 2.824 -4.695 14.102 1.00 93.62 104 GLU A N 1
ATOM 795 C CA . GLU A 1 104 ? 3.113 -4.438 15.515 1.00 93.62 104 GLU A CA 1
ATOM 796 C C . GLU A 1 104 ? 1.793 -4.271 16.268 1.00 93.62 104 GLU A C 1
ATOM 798 O O . GLU A 1 104 ? 1.090 -3.274 16.098 1.00 93.62 104 GLU A O 1
ATOM 803 N N . GLY A 1 105 ? 1.431 -5.254 17.095 1.00 90.44 105 GLY A N 1
ATOM 804 C CA . GLY A 1 105 ? 0.127 -5.261 17.760 1.00 90.44 105 GLY A CA 1
ATOM 805 C C . GLY A 1 105 ? -1.019 -5.215 16.743 1.00 90.44 105 GLY A C 1
ATOM 806 O O . GLY A 1 105 ? -1.185 -6.145 15.957 1.00 90.44 105 GLY A O 1
ATOM 807 N N . GLU A 1 106 ? -1.799 -4.132 16.758 1.00 90.50 106 GLU A N 1
ATOM 808 C CA . GLU A 1 106 ? -2.920 -3.901 15.833 1.00 90.50 106 GLU A CA 1
ATOM 809 C C . GLU A 1 106 ? -2.575 -2.951 14.666 1.00 90.50 106 GLU A C 1
ATOM 811 O O . GLU A 1 106 ? -3.450 -2.588 13.874 1.00 90.50 106 GLU A O 1
ATOM 816 N N . ALA A 1 107 ? -1.311 -2.538 14.547 1.00 94.44 107 ALA A N 1
ATOM 817 C CA . ALA A 1 107 ? -0.824 -1.697 13.463 1.00 94.44 107 ALA A CA 1
ATOM 818 C C . ALA A 1 107 ? -0.213 -2.552 12.346 1.00 94.44 107 ALA A C 1
ATOM 820 O O . ALA A 1 107 ? 0.741 -3.299 12.568 1.00 94.44 107 ALA A O 1
ATOM 821 N N . LEU A 1 108 ? -0.747 -2.411 11.132 1.00 97.62 108 LEU A N 1
ATOM 822 C CA . LEU A 1 108 ? -0.171 -2.968 9.912 1.00 97.62 108 LEU A CA 1
ATOM 823 C C . LEU A 1 108 ? 0.620 -1.876 9.192 1.00 97.62 108 LEU A C 1
ATOM 825 O O . LEU A 1 108 ? 0.057 -0.841 8.855 1.00 97.62 108 LEU A O 1
ATOM 829 N N . PHE A 1 109 ? 1.885 -2.129 8.886 1.00 98.25 109 PHE A N 1
ATOM 830 C CA . PHE A 1 109 ? 2.744 -1.220 8.132 1.00 98.25 109 PHE A CA 1
ATOM 831 C C . PHE A 1 109 ? 2.941 -1.737 6.710 1.00 98.25 109 PHE A C 1
ATOM 833 O O . PHE A 1 109 ? 3.299 -2.899 6.524 1.00 98.25 109 PHE A O 1
ATOM 840 N N . LEU A 1 110 ? 2.732 -0.876 5.717 1.00 98.62 110 LEU A N 1
ATOM 841 C CA . LEU A 1 110 ? 2.932 -1.136 4.293 1.00 98.62 110 LEU A CA 1
ATOM 842 C C . LEU A 1 110 ? 3.902 -0.093 3.746 1.00 98.62 110 LEU A C 1
ATOM 844 O O . LEU A 1 110 ? 3.545 1.069 3.573 1.00 98.62 110 LEU A O 1
ATOM 848 N N . LEU A 1 111 ? 5.140 -0.491 3.489 1.00 97.75 111 LEU A N 1
ATOM 849 C CA . LEU A 1 111 ? 6.192 0.422 3.054 1.00 97.75 111 LEU A CA 1
ATOM 850 C C . LEU A 1 111 ? 7.246 -0.300 2.225 1.00 97.75 111 LEU A C 1
ATOM 852 O O . LEU A 1 111 ? 7.351 -1.523 2.259 1.00 97.75 111 LEU A O 1
ATOM 856 N N . GLY A 1 112 ? 8.058 0.460 1.503 1.00 95.94 112 GLY A N 1
ATOM 857 C CA . GLY A 1 112 ? 9.214 -0.072 0.802 1.00 95.94 112 GLY A CA 1
ATOM 858 C C . GLY A 1 112 ? 10.491 0.722 1.040 1.00 95.94 112 GLY A C 1
ATOM 859 O O . GLY A 1 112 ? 10.506 1.759 1.710 1.00 95.94 112 GLY A O 1
ATOM 860 N N . THR A 1 113 ? 11.594 0.225 0.479 1.00 94.19 113 THR A N 1
ATOM 861 C CA . THR A 1 113 ? 12.896 0.916 0.515 1.00 94.19 113 THR A CA 1
ATOM 862 C C . THR A 1 113 ? 12.844 2.295 -0.134 1.00 94.19 113 THR A C 1
ATOM 864 O O . THR A 1 113 ? 13.553 3.194 0.312 1.00 94.19 113 THR A O 1
ATOM 867 N N . ASN A 1 114 ? 11.954 2.493 -1.104 1.00 92.12 114 ASN A N 1
ATOM 868 C CA . ASN A 1 114 ? 11.660 3.767 -1.751 1.00 92.12 114 ASN A CA 1
ATOM 869 C C . ASN A 1 114 ? 10.130 3.945 -1.940 1.00 92.12 114 ASN A C 1
ATOM 871 O O . ASN A 1 114 ? 9.384 2.974 -1.777 1.00 92.12 114 ASN A O 1
ATOM 875 N N . PRO A 1 115 ? 9.644 5.151 -2.298 1.00 93.50 115 PRO A N 1
ATOM 876 C CA . PRO A 1 115 ? 8.209 5.418 -2.449 1.00 93.50 115 PRO A CA 1
ATOM 877 C C . PRO A 1 115 ? 7.499 4.530 -3.484 1.00 93.50 115 PRO A C 1
ATOM 879 O O . PRO A 1 115 ? 6.347 4.148 -3.287 1.00 93.50 115 PRO A O 1
ATOM 882 N N . LEU A 1 116 ? 8.185 4.131 -4.558 1.00 92.19 116 LEU A N 1
ATOM 883 C CA . LEU A 1 116 ? 7.614 3.242 -5.570 1.00 92.19 116 LEU A CA 1
ATOM 884 C C . LEU A 1 116 ? 7.467 1.805 -5.046 1.00 92.19 116 LEU A C 1
ATOM 886 O O . LEU A 1 116 ? 6.446 1.156 -5.267 1.00 92.19 116 LEU A O 1
ATOM 890 N N . ALA A 1 117 ? 8.440 1.330 -4.267 1.00 94.88 117 ALA A N 1
ATOM 891 C CA . ALA A 1 117 ? 8.344 0.060 -3.557 1.00 94.88 117 ALA A CA 1
ATOM 892 C C . ALA A 1 117 ? 7.191 0.059 -2.532 1.00 94.88 117 ALA A C 1
ATOM 894 O O . ALA A 1 117 ? 6.554 -0.976 -2.343 1.00 94.88 117 ALA A O 1
ATOM 895 N N . THR A 1 118 ? 6.861 1.208 -1.922 1.00 97.00 118 THR A N 1
ATOM 896 C CA . THR A 1 118 ? 5.653 1.352 -1.086 1.00 97.00 118 THR A CA 1
ATOM 897 C C . THR A 1 118 ? 4.375 1.111 -1.895 1.00 97.00 118 THR A C 1
ATOM 899 O O . THR A 1 118 ? 3.496 0.385 -1.428 1.00 97.00 118 THR A O 1
ATOM 902 N N . ARG A 1 119 ? 4.273 1.630 -3.129 1.00 95.69 119 ARG A N 1
ATOM 903 C CA . ARG A 1 119 ? 3.122 1.347 -4.012 1.00 95.69 119 ARG A CA 1
ATOM 904 C C . ARG A 1 119 ? 2.974 -0.133 -4.298 1.00 95.69 119 ARG A C 1
ATOM 906 O O . ARG A 1 119 ? 1.892 -0.690 -4.136 1.00 95.69 119 ARG A O 1
ATOM 913 N N . ALA A 1 120 ? 4.078 -0.778 -4.649 1.00 96.19 120 ALA A N 1
ATOM 914 C CA . ALA A 1 120 ? 4.082 -2.205 -4.917 1.00 96.19 120 ALA A CA 1
ATOM 915 C C . ALA A 1 120 ? 3.742 -3.025 -3.653 1.00 96.19 120 ALA A C 1
ATOM 917 O O . ALA A 1 120 ? 3.054 -4.041 -3.744 1.00 96.19 120 ALA A O 1
ATOM 918 N N . ALA A 1 121 ? 4.166 -2.587 -2.460 1.00 97.94 121 ALA A N 1
ATOM 919 C CA . ALA A 1 121 ? 3.795 -3.224 -1.193 1.00 97.94 121 ALA A CA 1
ATOM 920 C C . ALA A 1 121 ? 2.280 -3.146 -0.933 1.00 97.94 121 ALA A C 1
ATOM 922 O O . ALA A 1 121 ? 1.671 -4.142 -0.534 1.00 97.94 121 ALA A O 1
ATOM 923 N N . VAL A 1 122 ? 1.657 -1.998 -1.221 1.00 98.31 122 VAL A N 1
ATOM 924 C CA . VAL A 1 122 ? 0.196 -1.838 -1.161 1.00 98.31 122 VAL A CA 1
ATOM 925 C C . VAL A 1 122 ? -0.508 -2.702 -2.207 1.00 98.31 122 VAL A C 1
ATOM 927 O O . VAL A 1 122 ? -1.477 -3.382 -1.873 1.00 98.31 122 VAL A O 1
ATOM 930 N N . GLY A 1 123 ? -0.016 -2.734 -3.447 1.00 97.12 123 GLY A N 1
ATOM 931 C CA . GLY A 1 123 ? -0.562 -3.590 -4.501 1.00 97.12 123 GLY A CA 1
ATOM 932 C C . GLY A 1 123 ? -0.557 -5.067 -4.100 1.00 97.12 123 GLY A C 1
ATOM 933 O O . GLY A 1 123 ? -1.599 -5.720 -4.122 1.00 97.12 123 GLY A O 1
ATOM 934 N N . ARG A 1 124 ? 0.570 -5.565 -3.574 1.00 97.31 124 ARG A N 1
ATOM 935 C CA . ARG A 1 124 ? 0.671 -6.927 -3.021 1.00 97.31 124 ARG A CA 1
ATOM 936 C C . ARG A 1 124 ? -0.272 -7.175 -1.850 1.00 97.31 124 ARG A C 1
ATOM 938 O O . ARG A 1 124 ? -0.814 -8.271 -1.730 1.00 97.31 124 ARG A O 1
ATOM 945 N N . PHE A 1 125 ? -0.476 -6.190 -0.974 1.00 98.25 125 PHE A N 1
ATOM 946 C CA . PHE A 1 125 ? -1.488 -6.296 0.076 1.00 98.25 125 PHE A CA 1
ATOM 947 C C . PHE A 1 125 ? -2.895 -6.429 -0.522 1.00 98.25 125 PHE A C 1
ATOM 949 O O . PHE A 1 125 ? -3.660 -7.280 -0.072 1.00 98.25 125 PHE A O 1
ATOM 956 N N . CYS A 1 126 ? -3.229 -5.656 -1.558 1.00 97.94 126 CYS A N 1
ATOM 957 C CA . CYS A 1 126 ? -4.511 -5.780 -2.250 1.00 97.94 126 CYS A CA 1
ATOM 958 C C . CYS A 1 126 ? -4.687 -7.188 -2.842 1.00 97.94 126 CYS A C 1
ATOM 960 O O . CYS A 1 126 ? -5.742 -7.800 -2.673 1.00 97.94 126 CYS A O 1
ATOM 962 N N . GLU A 1 127 ? -3.645 -7.757 -3.446 1.00 97.19 127 GLU A N 1
ATOM 963 C CA . GLU A 1 127 ? -3.720 -9.117 -3.985 1.00 97.19 127 GLU A CA 1
ATOM 964 C C . GLU A 1 127 ? -3.875 -10.177 -2.893 1.00 97.19 127 GLU A C 1
ATOM 966 O O . GLU A 1 127 ? -4.795 -10.992 -2.921 1.00 97.19 127 GLU A O 1
ATOM 971 N N . GLN A 1 128 ? -3.003 -10.153 -1.887 1.00 96.88 128 GLN A N 1
ATOM 972 C CA . GLN A 1 128 ? -2.924 -11.224 -0.896 1.00 96.88 128 GLN A CA 1
ATOM 973 C C . GLN A 1 128 ? -3.982 -11.116 0.206 1.00 96.88 128 GLN A C 1
ATOM 975 O O . GLN A 1 128 ? -4.515 -12.128 0.658 1.00 96.88 128 GLN A O 1
ATOM 980 N N . ALA A 1 129 ? -4.253 -9.902 0.692 1.00 96.81 129 ALA A N 1
ATOM 981 C CA . ALA A 1 129 ? -5.129 -9.676 1.836 1.00 96.81 129 ALA A CA 1
ATOM 982 C C . ALA A 1 129 ? -6.552 -9.320 1.414 1.00 96.81 129 ALA A C 1
ATOM 984 O O . ALA A 1 129 ? -7.488 -9.779 2.070 1.00 96.81 129 ALA A O 1
ATOM 985 N N . LEU A 1 130 ? -6.734 -8.554 0.330 1.00 97.56 130 LEU A N 1
ATOM 986 C CA . LEU A 1 130 ? -8.067 -8.217 -0.183 1.00 97.56 130 LEU A CA 1
ATOM 987 C C . LEU A 1 130 ? -8.577 -9.251 -1.195 1.00 97.56 130 LEU A C 1
ATOM 989 O O . LEU A 1 130 ? -9.784 -9.476 -1.246 1.00 97.56 130 LEU A O 1
ATOM 993 N N . GLY A 1 131 ? -7.686 -9.969 -1.884 1.00 96.56 131 GLY A N 1
ATOM 994 C CA . GLY A 1 131 ? -8.054 -10.971 -2.888 1.00 96.56 131 GLY A CA 1
ATOM 995 C C . GLY A 1 131 ? -8.330 -10.364 -4.263 1.00 96.56 131 GLY A C 1
ATOM 996 O O . GLY A 1 131 ? -9.157 -10.888 -5.003 1.00 96.56 131 GLY A O 1
ATOM 997 N N . VAL A 1 132 ? -7.691 -9.234 -4.577 1.00 96.81 132 VAL A N 1
ATOM 998 C CA . VAL A 1 132 ? -7.795 -8.573 -5.884 1.00 96.81 132 VAL A CA 1
ATOM 999 C C . VAL A 1 132 ? -6.824 -9.230 -6.867 1.00 96.81 132 VAL A C 1
ATOM 1001 O O . VAL A 1 132 ? -5.678 -9.486 -6.528 1.00 96.81 132 VAL A O 1
ATOM 1004 N N . CYS A 1 133 ? -7.244 -9.482 -8.099 1.00 95.56 133 CYS A N 1
ATOM 1005 C CA . CYS A 1 133 ? -6.360 -9.915 -9.177 1.00 95.56 133 CYS A CA 1
ATOM 1006 C C . CYS A 1 133 ? -6.232 -8.795 -10.211 1.00 95.56 133 CYS A C 1
ATOM 1008 O O . CYS A 1 133 ? -7.234 -8.402 -10.799 1.00 95.56 133 CYS A O 1
ATOM 1010 N N . PHE A 1 134 ? -5.019 -8.292 -10.456 1.00 94.62 134 PHE A N 1
ATOM 1011 C CA . PHE A 1 134 ? -4.752 -7.222 -11.427 1.00 94.62 134 PHE A CA 1
ATOM 1012 C C . PHE A 1 134 ? -4.293 -7.777 -12.785 1.00 94.62 134 PHE A C 1
ATOM 1014 O O . PHE A 1 134 ? -3.103 -7.816 -13.093 1.00 94.62 134 PHE A O 1
ATOM 1021 N N . ALA A 1 135 ? -5.234 -8.180 -13.636 1.00 92.06 135 ALA A N 1
ATOM 1022 C CA . ALA A 1 135 ? -4.942 -8.774 -14.941 1.00 92.06 135 ALA A CA 1
ATOM 1023 C C . ALA A 1 135 ? -4.419 -7.770 -15.990 1.00 92.06 135 ALA A C 1
ATOM 1025 O O . ALA A 1 135 ? -3.507 -8.098 -16.747 1.00 92.06 135 ALA A O 1
ATOM 1026 N N . PHE A 1 136 ? -4.991 -6.565 -16.070 1.00 89.56 136 PHE A N 1
ATOM 1027 C CA . PHE A 1 136 ? -4.575 -5.519 -17.019 1.00 89.56 136 PHE A CA 1
ATOM 1028 C C . PHE A 1 136 ? -5.005 -4.113 -16.547 1.00 89.56 136 PHE A C 1
ATOM 1030 O O . PHE A 1 136 ? -5.734 -3.992 -15.562 1.00 89.56 136 PHE A O 1
ATOM 1037 N N . PRO A 1 137 ? -4.576 -3.027 -17.220 1.00 89.62 137 PRO A N 1
ATOM 1038 C CA . PRO A 1 137 ? -4.918 -1.667 -16.816 1.00 89.62 137 PRO A CA 1
ATOM 1039 C C . PRO A 1 137 ? -6.411 -1.336 -16.710 1.00 89.62 137 PRO A C 1
ATOM 1041 O O . PRO A 1 137 ? -7.221 -1.680 -17.574 1.00 89.62 137 PRO A O 1
ATOM 1044 N N . GLY A 1 138 ? -6.739 -0.531 -15.697 1.00 83.88 138 GLY A N 1
ATOM 1045 C CA . GLY A 1 138 ? -8.054 0.078 -15.506 1.00 83.88 138 GLY A CA 1
ATOM 1046 C C . GLY A 1 138 ? -9.078 -0.794 -14.761 1.00 83.88 138 GLY A C 1
ATOM 1047 O O . GLY A 1 138 ? -8.819 -1.951 -14.442 1.00 83.88 138 GLY A O 1
ATOM 1048 N N . PRO A 1 139 ? -10.283 -0.257 -14.479 1.00 79.44 139 PRO A N 1
ATOM 1049 C CA . PRO A 1 139 ? -11.256 -0.907 -13.592 1.00 79.44 139 PRO A CA 1
ATOM 1050 C C . PRO A 1 139 ? -11.768 -2.270 -1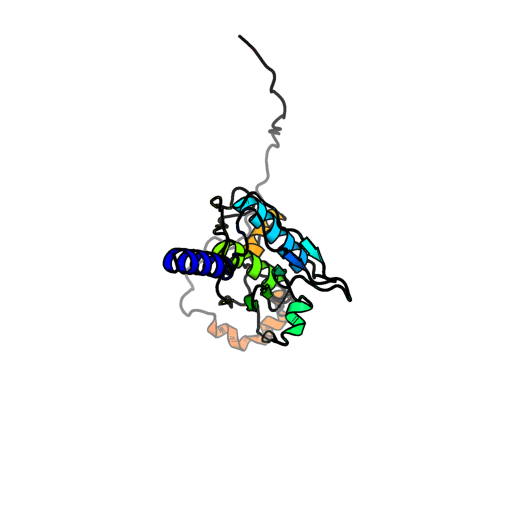4.071 1.00 79.44 139 PRO A C 1
ATOM 1052 O O . PRO A 1 139 ? -12.181 -3.080 -13.253 1.00 79.44 139 PRO A O 1
ATOM 1055 N N . ARG A 1 140 ? -11.762 -2.516 -15.389 1.00 86.25 140 ARG A N 1
ATOM 1056 C CA . ARG A 1 140 ? -12.182 -3.796 -15.988 1.00 86.25 140 ARG A CA 1
ATOM 1057 C C . ARG A 1 140 ? -11.080 -4.851 -16.008 1.00 86.25 140 ARG A C 1
ATOM 1059 O O . ARG A 1 140 ? -11.368 -5.999 -16.319 1.00 86.25 140 ARG A O 1
ATOM 1066 N N . GLY A 1 141 ? -9.841 -4.451 -15.743 1.00 90.69 141 GLY A N 1
ATOM 1067 C CA . GLY A 1 141 ? -8.694 -5.348 -15.704 1.00 90.69 141 GLY A CA 1
ATOM 1068 C C . GLY A 1 141 ? -8.382 -5.864 -14.311 1.00 90.69 141 GLY A C 1
ATOM 1069 O O . GLY A 1 141 ? -7.313 -6.428 -14.108 1.00 90.69 141 GLY A O 1
ATOM 1070 N N . ALA A 1 142 ? -9.302 -5.680 -13.368 1.00 93.81 142 ALA A N 1
ATOM 1071 C CA . ALA A 1 142 ? -9.219 -6.256 -12.045 1.00 93.81 142 ALA A CA 1
ATOM 1072 C C . ALA A 1 142 ? -10.394 -7.208 -11.806 1.00 93.81 142 ALA A C 1
ATOM 1074 O O . ALA A 1 142 ? -11.515 -6.915 -12.220 1.00 93.81 142 ALA A O 1
ATOM 1075 N N . ASP A 1 143 ? -10.130 -8.312 -11.117 1.00 95.81 143 ASP A N 1
ATOM 1076 C CA . ASP A 1 143 ? -11.139 -9.261 -10.647 1.00 95.81 143 ASP A CA 1
ATOM 1077 C C . ASP A 1 143 ? -11.090 -9.350 -9.118 1.00 95.81 143 ASP A C 1
ATOM 1079 O O . ASP A 1 143 ? -10.011 -9.314 -8.524 1.00 95.81 143 ASP A O 1
ATOM 1083 N N . TRP A 1 144 ? -12.252 -9.392 -8.470 1.00 96.56 144 TRP A N 1
ATOM 1084 C CA . TRP A 1 144 ? -12.367 -9.467 -7.013 1.00 96.56 144 TRP A CA 1
ATOM 1085 C C . TRP A 1 144 ? -13.758 -9.948 -6.600 1.00 96.56 144 TRP A C 1
ATOM 1087 O O . TRP A 1 144 ? -14.730 -9.866 -7.351 1.00 96.56 144 TRP A O 1
ATOM 1097 N N . VAL A 1 145 ? -13.866 -10.397 -5.352 1.00 96.75 145 VAL A N 1
ATOM 1098 C CA . VAL A 1 145 ? -15.143 -10.749 -4.722 1.00 96.75 145 VAL A CA 1
ATOM 1099 C C . VAL A 1 145 ? -15.409 -9.849 -3.525 1.00 96.75 145 VAL A C 1
ATOM 1101 O O . VAL A 1 145 ? -14.480 -9.409 -2.847 1.00 96.75 145 VAL A O 1
ATOM 1104 N N . MET A 1 146 ? -16.687 -9.587 -3.249 1.00 97.62 146 MET A N 1
ATOM 1105 C CA . MET A 1 146 ? -17.084 -8.843 -2.055 1.00 97.62 146 MET A CA 1
ATOM 1106 C C . MET A 1 146 ? -16.711 -9.608 -0.785 1.00 97.62 146 MET A C 1
ATOM 1108 O O . MET A 1 146 ? -16.859 -10.830 -0.713 1.00 97.62 146 MET A O 1
ATOM 1112 N N . ARG A 1 147 ? -16.273 -8.881 0.244 1.00 96.50 147 ARG A N 1
ATOM 1113 C CA . ARG A 1 147 ? -15.849 -9.448 1.525 1.00 96.50 147 ARG A CA 1
ATOM 1114 C C . ARG A 1 147 ? -16.533 -8.760 2.693 1.00 96.50 147 ARG A C 1
ATOM 1116 O O . ARG A 1 147 ? -16.540 -7.542 2.804 1.00 96.50 147 ARG A O 1
ATOM 1123 N N . SER A 1 148 ? -17.041 -9.572 3.616 1.00 95.19 148 SER A N 1
ATOM 1124 C CA . SER A 1 148 ? -17.620 -9.116 4.885 1.00 95.19 148 SER A CA 1
ATOM 1125 C C . SER A 1 148 ? -16.579 -8.909 5.989 1.00 95.19 148 SER A C 1
ATOM 1127 O O . SER A 1 148 ? -16.897 -8.353 7.038 1.00 95.19 148 SER A O 1
ATOM 1129 N N . SER A 1 149 ? -15.352 -9.396 5.783 1.00 95.75 149 SER A N 1
ATOM 1130 C CA . SER A 1 149 ? -14.249 -9.276 6.735 1.00 95.75 149 SER A CA 1
ATOM 1131 C C . SER A 1 149 ? -12.890 -9.401 6.048 1.00 95.75 149 SER A C 1
ATOM 1133 O O . SER A 1 149 ? -12.718 -10.213 5.128 1.00 95.75 149 SER A O 1
ATOM 1135 N N . VAL A 1 150 ? -11.907 -8.665 6.561 1.00 95.88 150 VAL A N 1
ATOM 1136 C CA . VAL A 1 150 ? -10.495 -8.734 6.168 1.00 95.88 150 VAL A CA 1
ATOM 1137 C C . VAL A 1 150 ? -9.668 -8.885 7.438 1.00 95.88 150 VAL A C 1
ATOM 1139 O O . VAL A 1 150 ? -9.739 -8.039 8.322 1.00 95.88 150 VAL A O 1
ATOM 1142 N N . GLY A 1 151 ? -8.912 -9.977 7.554 1.00 92.94 151 GLY A N 1
ATOM 1143 C CA . GLY A 1 151 ? -8.022 -10.220 8.693 1.00 92.94 151 GLY A CA 1
ATOM 1144 C C . GLY A 1 151 ? -6.706 -9.447 8.585 1.00 92.94 151 GLY A C 1
ATOM 1145 O O . GLY A 1 151 ? -6.431 -8.816 7.566 1.00 92.94 151 GLY A O 1
ATOM 1146 N N . VAL A 1 152 ? -5.875 -9.524 9.624 1.00 92.25 152 VAL A N 1
ATOM 1147 C CA . VAL A 1 152 ? -4.500 -9.009 9.571 1.00 92.25 152 VAL A CA 1
ATOM 1148 C C . VAL A 1 152 ? -3.612 -10.071 8.908 1.00 92.25 152 VAL A C 1
ATOM 1150 O O . VAL A 1 152 ? -3.510 -11.181 9.436 1.00 92.25 152 VAL A O 1
ATOM 1153 N N . PRO A 1 153 ? -3.005 -9.799 7.740 1.00 92.69 153 PRO A N 1
ATOM 1154 C CA . PRO A 1 153 ? -2.122 -10.760 7.086 1.00 92.69 153 PRO A CA 1
ATOM 1155 C C . PRO A 1 153 ? -0.785 -10.890 7.834 1.00 92.69 153 PRO A C 1
ATOM 1157 O O . PRO A 1 153 ? -0.366 -9.981 8.547 1.00 92.69 153 PRO A O 1
ATOM 1160 N N . ALA A 1 154 ? -0.081 -12.008 7.638 1.00 93.12 154 ALA A N 1
ATOM 1161 C CA . ALA A 1 154 ? 1.235 -12.227 8.242 1.00 93.12 154 ALA A CA 1
ATOM 1162 C C . ALA A 1 154 ? 2.277 -11.219 7.731 1.00 93.12 154 ALA A C 1
ATOM 1164 O O . ALA A 1 154 ? 2.225 -10.805 6.572 1.00 93.12 154 ALA A O 1
ATOM 1165 N N . ALA A 1 155 ? 3.259 -10.865 8.560 1.00 95.81 155 ALA A N 1
ATOM 1166 C CA . ALA A 1 155 ? 4.377 -10.036 8.118 1.00 95.81 155 ALA A CA 1
ATOM 1167 C C . ALA A 1 155 ? 5.119 -10.684 6.930 1.00 95.81 155 ALA A C 1
ATOM 1169 O O . ALA A 1 155 ? 5.265 -11.904 6.854 1.00 95.81 155 ALA A O 1
ATOM 1170 N N . GLU A 1 156 ? 5.579 -9.864 5.989 1.00 96.06 156 GLU A N 1
ATOM 1171 C CA . GLU A 1 156 ? 6.294 -10.286 4.787 1.00 96.06 156 GLU A CA 1
ATOM 1172 C C . GLU A 1 156 ? 7.375 -9.259 4.438 1.00 96.06 156 GLU A C 1
ATOM 1174 O O . GLU A 1 156 ? 7.160 -8.047 4.480 1.00 96.06 156 GLU A O 1
ATOM 1179 N N . ARG A 1 157 ? 8.541 -9.758 4.027 1.00 95.69 157 ARG A N 1
ATOM 1180 C CA . ARG A 1 157 ? 9.563 -8.971 3.339 1.00 95.69 157 ARG A CA 1
ATOM 1181 C C . ARG A 1 157 ? 9.796 -9.605 1.982 1.00 95.69 157 ARG A C 1
ATOM 1183 O O . ARG A 1 157 ? 10.307 -10.720 1.906 1.00 95.69 157 ARG A O 1
ATOM 1190 N N . PHE A 1 158 ? 9.411 -8.908 0.925 1.00 95.00 158 PHE A N 1
ATOM 1191 C CA . PHE A 1 158 ? 9.483 -9.416 -0.435 1.00 95.00 158 PHE A CA 1
ATOM 1192 C C . PHE A 1 158 ? 10.457 -8.588 -1.263 1.00 95.00 158 PHE A C 1
ATOM 1194 O O . PHE A 1 158 ? 10.330 -7.368 -1.356 1.00 95.00 158 PHE A O 1
ATOM 1201 N N . ARG A 1 159 ? 11.420 -9.267 -1.887 1.00 93.75 159 ARG A N 1
ATOM 1202 C CA . ARG A 1 159 ? 12.360 -8.670 -2.833 1.00 93.75 159 ARG A CA 1
ATOM 1203 C C . ARG A 1 159 ? 12.107 -9.266 -4.220 1.00 93.75 159 ARG A C 1
ATOM 1205 O O . ARG A 1 159 ? 12.259 -10.480 -4.373 1.00 93.75 159 ARG A O 1
ATOM 1212 N N . PRO A 1 160 ? 11.742 -8.460 -5.228 1.00 91.50 160 PRO A N 1
ATOM 1213 C CA . PRO A 1 160 ? 11.676 -8.927 -6.604 1.00 91.50 160 PRO A CA 1
ATOM 1214 C C . PRO A 1 160 ? 13.056 -9.411 -7.066 1.00 91.50 160 PRO A C 1
ATOM 1216 O O . PRO A 1 160 ? 14.071 -8.791 -6.754 1.00 91.50 160 PRO A O 1
ATOM 1219 N N . ALA A 1 161 ? 13.095 -10.507 -7.826 1.00 90.19 161 ALA A N 1
ATOM 1220 C CA . ALA A 1 161 ? 14.354 -11.100 -8.287 1.00 90.19 161 ALA A CA 1
ATOM 1221 C C . ALA A 1 161 ? 15.157 -10.163 -9.209 1.00 90.19 161 ALA A C 1
ATOM 1223 O O . ALA A 1 161 ? 16.383 -10.168 -9.186 1.00 90.19 161 ALA A O 1
ATOM 1224 N N . PHE A 1 162 ? 14.460 -9.342 -9.996 1.00 86.31 162 PHE A N 1
ATOM 1225 C CA . PHE A 1 162 ? 15.065 -8.318 -10.841 1.00 86.31 162 PHE A CA 1
ATOM 1226 C C . PHE A 1 162 ? 14.920 -6.960 -10.169 1.00 86.31 162 PHE A C 1
ATOM 1228 O O . PHE A 1 162 ? 13.797 -6.548 -9.880 1.00 86.31 162 PHE A O 1
ATOM 1235 N N . ALA A 1 163 ? 16.032 -6.256 -9.951 1.00 82.00 163 ALA A N 1
ATOM 1236 C CA . ALA A 1 163 ? 16.025 -4.920 -9.357 1.00 82.00 163 ALA A CA 1
ATOM 1237 C C . ALA A 1 163 ? 15.272 -3.904 -10.234 1.00 82.00 163 ALA A C 1
ATOM 1239 O O . ALA A 1 163 ? 14.557 -3.055 -9.707 1.00 82.00 163 ALA A O 1
ATOM 1240 N N . TRP A 1 164 ? 15.365 -4.045 -11.560 1.00 83.25 164 TRP A N 1
ATOM 1241 C CA . TRP A 1 164 ? 14.749 -3.140 -12.532 1.00 83.25 164 TRP A CA 1
ATOM 1242 C C . TRP A 1 164 ? 13.694 -3.870 -13.347 1.00 83.25 164 TRP A C 1
ATOM 1244 O O . TRP A 1 164 ? 13.954 -4.909 -13.953 1.00 83.25 164 TRP A O 1
ATOM 1254 N N . ARG A 1 165 ? 12.479 -3.331 -13.317 1.00 88.62 165 ARG A N 1
ATOM 1255 C CA . ARG A 1 165 ? 11.286 -3.939 -13.908 1.00 88.62 165 ARG A CA 1
ATOM 1256 C C . ARG A 1 165 ? 10.471 -2.843 -14.576 1.00 88.62 165 ARG A C 1
ATOM 1258 O O . ARG A 1 165 ? 9.340 -2.606 -14.184 1.00 88.62 165 ARG A O 1
ATOM 1265 N N . GLU A 1 166 ? 11.072 -2.108 -15.501 1.00 85.50 166 GLU A N 1
ATOM 1266 C CA . GLU A 1 166 ? 10.328 -1.123 -16.283 1.00 85.50 166 GLU A CA 1
ATOM 1267 C C . GLU A 1 166 ? 9.654 -1.802 -17.473 1.00 85.50 166 GLU A C 1
ATOM 1269 O O . GLU A 1 166 ? 10.210 -2.715 -18.088 1.00 85.50 166 GLU A O 1
ATOM 1274 N N . ILE A 1 167 ? 8.447 -1.347 -17.795 1.00 83.75 167 ILE A N 1
ATOM 1275 C CA . ILE A 1 167 ? 7.719 -1.741 -18.995 1.00 83.75 167 ILE A CA 1
ATOM 1276 C C . ILE A 1 167 ? 7.456 -0.493 -19.839 1.00 83.75 167 ILE A C 1
ATOM 1278 O O . ILE A 1 167 ? 6.972 0.525 -19.345 1.00 83.75 167 ILE A O 1
ATOM 1282 N N . SER A 1 168 ? 7.801 -0.563 -21.123 1.00 81.56 168 SER A N 1
ATOM 1283 C CA . SER A 1 168 ? 7.591 0.533 -22.067 1.00 81.56 168 SER A CA 1
ATOM 1284 C C . SER A 1 168 ? 6.172 0.514 -22.648 1.00 81.56 168 SER A C 1
ATOM 1286 O O . SER A 1 168 ? 5.454 -0.482 -22.573 1.00 81.56 168 SER A O 1
ATOM 1288 N N . GLY A 1 169 ? 5.748 1.635 -23.238 1.00 81.94 169 GLY A N 1
ATOM 1289 C CA . GLY A 1 169 ? 4.435 1.742 -23.890 1.00 81.94 169 GLY A CA 1
ATOM 1290 C C . GLY A 1 169 ? 3.265 2.070 -22.954 1.00 81.94 169 GLY A C 1
ATOM 1291 O O . GLY A 1 169 ? 2.118 2.097 -23.404 1.00 81.94 169 GLY A O 1
ATOM 1292 N N . LEU A 1 170 ? 3.532 2.377 -21.679 1.00 86.69 170 LEU A N 1
ATOM 1293 C CA . LEU A 1 170 ? 2.533 2.881 -20.732 1.00 86.69 170 LEU A CA 1
ATOM 1294 C C . LEU A 1 170 ? 2.172 4.340 -21.049 1.00 86.69 170 LEU A C 1
ATOM 1296 O O . LEU A 1 170 ? 2.774 5.289 -20.552 1.00 86.69 170 LEU A O 1
ATOM 1300 N N . SER A 1 171 ? 1.201 4.506 -21.943 1.00 85.12 171 SER A N 1
ATOM 1301 C CA . SER A 1 171 ? 0.813 5.807 -22.511 1.00 85.12 171 SER A CA 1
ATOM 1302 C C . SER A 1 171 ? -0.152 6.634 -21.655 1.00 85.12 171 SER A C 1
ATOM 1304 O O . SER A 1 171 ? -0.374 7.803 -21.960 1.00 85.12 171 SER A O 1
ATOM 1306 N N . ASN A 1 172 ? -0.758 6.045 -20.621 1.00 89.06 172 ASN A N 1
ATOM 1307 C CA . ASN A 1 172 ? -1.767 6.718 -19.803 1.00 89.06 172 ASN A CA 1
ATOM 1308 C C . ASN A 1 172 ? -1.676 6.347 -18.319 1.00 89.06 172 ASN A C 1
ATOM 1310 O O . ASN A 1 172 ? -1.079 5.334 -17.951 1.00 89.06 172 ASN A O 1
ATOM 1314 N N . GLU A 1 173 ? -2.323 7.155 -17.483 1.00 86.81 173 GLU A N 1
ATOM 1315 C CA . GLU A 1 173 ? -2.323 7.018 -16.024 1.00 86.81 173 GLU A CA 1
ATOM 1316 C C . GLU A 1 173 ? -2.805 5.638 -15.562 1.00 86.81 173 GLU A C 1
ATOM 1318 O O . GLU A 1 173 ? -2.119 4.987 -14.787 1.00 86.81 173 GLU A O 1
ATOM 1323 N N . LEU A 1 174 ? -3.902 5.110 -16.121 1.00 87.75 174 LEU A N 1
ATOM 1324 C CA . LEU A 1 174 ? -4.419 3.785 -15.744 1.00 87.75 174 LEU A CA 1
ATOM 1325 C C . LEU A 1 174 ? -3.404 2.661 -15.987 1.00 87.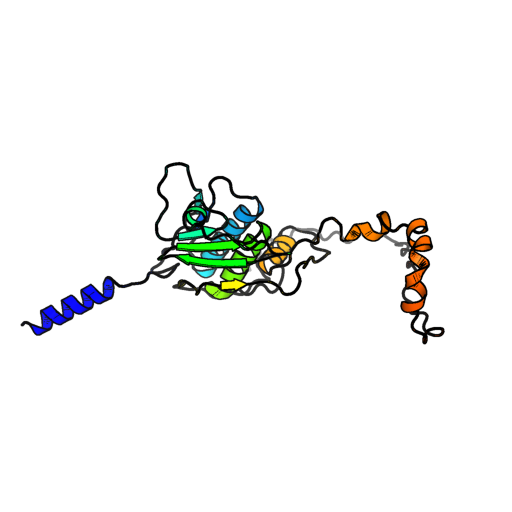75 174 LEU A C 1
ATOM 1327 O O . LEU A 1 174 ? -3.346 1.699 -15.223 1.00 87.75 174 LEU A O 1
ATOM 1331 N N . SER A 1 175 ? -2.622 2.768 -17.064 1.00 89.88 175 SER A N 1
ATOM 1332 C CA . SER A 1 175 ? -1.569 1.803 -17.384 1.00 89.88 175 SER A CA 1
ATOM 1333 C C . SER A 1 175 ? -0.368 1.910 -16.447 1.00 89.88 175 SER A C 1
ATOM 1335 O O . SER A 1 175 ? 0.202 0.884 -16.087 1.00 89.88 175 SER A O 1
ATOM 1337 N N . GLN A 1 176 ? -0.033 3.117 -15.993 1.00 90.06 176 GLN A N 1
ATOM 1338 C CA . GLN A 1 176 ? 1.035 3.350 -15.019 1.00 90.06 176 GLN A CA 1
ATOM 1339 C C . GLN A 1 176 ? 0.623 2.886 -13.619 1.00 90.06 176 GLN A C 1
ATOM 1341 O O . GLN A 1 176 ? 1.350 2.129 -12.983 1.00 90.06 176 GLN A O 1
ATOM 1346 N N . GLU A 1 177 ? -0.585 3.245 -13.190 1.00 89.12 177 GLU A N 1
ATOM 1347 C CA . GLU A 1 177 ? -1.198 2.816 -11.932 1.00 89.12 177 GLU A CA 1
ATOM 1348 C C . GLU A 1 177 ? -1.238 1.291 -11.805 1.00 89.12 177 GLU A C 1
ATOM 1350 O O . GLU A 1 177 ? -0.771 0.721 -10.818 1.00 89.12 177 GLU A O 1
ATOM 1355 N N . TRP A 1 178 ? -1.736 0.606 -12.839 1.00 92.56 178 TRP A N 1
ATOM 1356 C CA . TRP A 1 178 ? -1.705 -0.854 -12.890 1.00 92.56 178 TRP A CA 1
ATOM 1357 C C . TRP A 1 178 ? -0.281 -1.399 -12.779 1.00 92.56 178 TRP A C 1
ATOM 1359 O O . TRP A 1 178 ? -0.045 -2.300 -11.977 1.00 92.56 178 TRP A O 1
ATOM 1369 N N . ALA A 1 179 ? 0.665 -0.837 -13.538 1.00 92.31 179 ALA A N 1
ATOM 1370 C CA . ALA A 1 179 ? 2.035 -1.325 -13.564 1.00 92.31 179 ALA A CA 1
ATOM 1371 C C . ALA A 1 179 ? 2.695 -1.245 -12.177 1.00 92.31 179 ALA A C 1
ATOM 1373 O O . ALA A 1 179 ? 3.301 -2.217 -11.724 1.00 92.31 179 ALA A O 1
ATOM 1374 N N . TYR A 1 180 ? 2.518 -0.131 -11.467 1.00 90.56 180 TYR A N 1
ATOM 1375 C CA . TYR A 1 180 ? 3.057 0.038 -10.118 1.00 90.56 180 TYR A CA 1
ATOM 1376 C C . TYR A 1 180 ? 2.390 -0.887 -9.095 1.00 90.56 180 TYR A C 1
ATOM 1378 O O . TYR A 1 180 ? 3.079 -1.444 -8.239 1.00 90.56 180 TYR A O 1
ATOM 1386 N N . ASN A 1 181 ? 1.080 -1.126 -9.213 1.00 86.88 181 ASN A N 1
ATOM 1387 C CA . ASN A 1 181 ? 0.360 -2.047 -8.328 1.00 86.88 181 ASN A CA 1
ATOM 1388 C C . ASN A 1 181 ? 0.846 -3.496 -8.468 1.00 86.88 181 ASN A C 1
ATOM 1390 O O . ASN A 1 181 ? 0.971 -4.194 -7.464 1.00 86.88 181 ASN A O 1
ATOM 1394 N N . VAL A 1 182 ? 1.192 -3.936 -9.682 1.00 91.06 182 VAL A N 1
ATOM 1395 C CA . VAL A 1 182 ? 1.759 -5.280 -9.916 1.00 91.06 182 VAL A CA 1
ATOM 1396 C C . VAL A 1 182 ? 3.281 -5.339 -9.724 1.00 91.06 182 VAL A C 1
ATOM 1398 O O . VAL A 1 182 ? 3.911 -6.373 -9.946 1.00 91.06 182 VAL A O 1
ATOM 1401 N N . GLY A 1 183 ? 3.895 -4.239 -9.281 1.00 89.44 183 GLY A N 1
ATOM 1402 C CA . GLY A 1 183 ? 5.302 -4.190 -8.900 1.00 89.44 183 GLY A CA 1
ATOM 1403 C C . GLY A 1 183 ? 6.285 -3.968 -10.046 1.00 89.44 183 GLY A C 1
ATOM 1404 O O . GLY A 1 183 ? 7.480 -4.230 -9.858 1.00 89.44 183 GLY A O 1
ATOM 1405 N N . TYR A 1 184 ? 5.838 -3.468 -11.202 1.00 89.38 184 TYR A N 1
ATOM 1406 C CA . TYR A 1 184 ? 6.761 -2.835 -12.144 1.00 89.38 184 TYR A CA 1
ATOM 1407 C C . TYR A 1 184 ? 7.367 -1.586 -11.493 1.00 89.38 184 TYR A C 1
ATOM 1409 O O . TYR A 1 184 ? 6.702 -0.836 -10.779 1.00 89.38 184 TYR A O 1
ATOM 1417 N N . GLY A 1 185 ? 8.668 -1.422 -11.697 1.00 79.75 185 GLY A N 1
ATOM 1418 C CA . GLY A 1 185 ? 9.460 -0.319 -11.172 1.00 79.75 185 GLY A CA 1
ATOM 1419 C C . GLY A 1 185 ? 9.889 0.634 -12.283 1.00 79.75 185 GLY A C 1
ATOM 1420 O O . GLY A 1 185 ? 9.449 0.525 -13.427 1.00 79.75 185 GLY A O 1
ATOM 1421 N N . LYS A 1 186 ? 10.801 1.545 -11.953 1.00 75.44 186 LYS A N 1
ATOM 1422 C CA . LY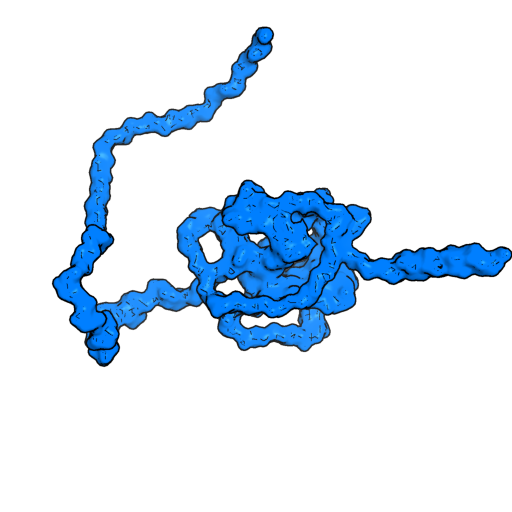S A 1 186 ? 11.511 2.369 -12.939 1.00 75.44 186 LYS A CA 1
ATOM 1423 C C . LYS A 1 186 ? 12.895 1.782 -13.191 1.00 75.44 186 LYS A C 1
ATOM 1425 O O . LYS A 1 186 ? 13.503 1.221 -12.275 1.00 75.44 186 LYS A O 1
ATOM 1430 N N . ALA A 1 187 ? 13.394 1.885 -14.417 1.00 71.06 187 ALA A N 1
ATOM 1431 C CA . ALA A 1 187 ? 14.796 1.622 -14.681 1.00 71.06 187 ALA A CA 1
ATOM 1432 C C . ALA A 1 187 ? 15.655 2.736 -14.054 1.00 71.06 187 ALA A C 1
ATOM 1434 O O . ALA A 1 187 ? 15.168 3.846 -13.817 1.00 71.06 187 ALA A O 1
ATOM 1435 N N . PRO A 1 188 ? 16.943 2.473 -13.780 1.00 69.88 188 PRO A N 1
ATOM 1436 C CA . PRO A 1 188 ? 17.864 3.526 -13.385 1.00 69.88 188 PRO A CA 1
ATOM 1437 C C . PRO A 1 188 ? 17.972 4.558 -14.512 1.00 69.88 188 PRO A C 1
ATOM 1439 O O . PRO A 1 188 ? 17.890 4.211 -15.695 1.00 69.88 188 PRO A O 1
ATOM 1442 N N . GLU A 1 189 ? 18.221 5.818 -14.152 1.00 62.88 189 GLU A N 1
ATOM 1443 C CA . GLU A 1 189 ? 18.316 6.939 -15.103 1.00 62.88 189 GLU A CA 1
ATOM 1444 C C . GLU A 1 189 ? 19.350 6.697 -16.220 1.00 62.88 189 GLU A C 1
ATOM 1446 O O . GLU A 1 189 ? 19.212 7.201 -17.333 1.00 62.88 189 GLU A O 1
ATOM 1451 N N . PHE A 1 190 ? 20.364 5.867 -15.958 1.00 61.41 190 PHE A N 1
ATOM 1452 C CA . PHE A 1 190 ? 21.426 5.535 -16.909 1.00 61.41 190 PHE A CA 1
ATOM 1453 C C . PHE A 1 190 ? 21.084 4.396 -17.900 1.00 61.41 190 PHE A C 1
ATOM 1455 O O . PHE A 1 190 ? 21.867 4.094 -18.798 1.00 61.41 190 PHE A O 1
ATOM 1462 N N . SER A 1 191 ? 19.915 3.760 -17.799 1.00 55.03 191 SER A N 1
ATOM 1463 C CA . SER A 1 191 ? 19.590 2.536 -18.560 1.00 55.03 191 SER A CA 1
ATOM 1464 C C . SER A 1 191 ? 19.500 2.715 -20.084 1.00 55.03 191 SER A C 1
ATOM 1466 O O . SER A 1 191 ? 19.902 1.825 -20.832 1.00 55.03 191 SER A O 1
ATOM 1468 N N . HIS A 1 192 ? 19.033 3.867 -20.572 1.00 52.94 192 HIS A N 1
ATOM 1469 C CA . HIS A 1 192 ? 18.838 4.115 -22.009 1.00 52.94 192 HIS A CA 1
ATOM 1470 C C . HIS A 1 192 ? 19.877 5.062 -22.633 1.00 52.94 192 HIS A C 1
ATOM 1472 O O . HIS A 1 192 ? 19.791 5.381 -23.817 1.00 52.94 192 HIS A O 1
ATOM 1478 N N . GLY A 1 193 ? 20.883 5.489 -21.864 1.00 54.62 193 GLY A N 1
ATOM 1479 C CA . GLY A 1 193 ? 21.922 6.432 -22.292 1.00 54.62 193 GLY A CA 1
ATOM 14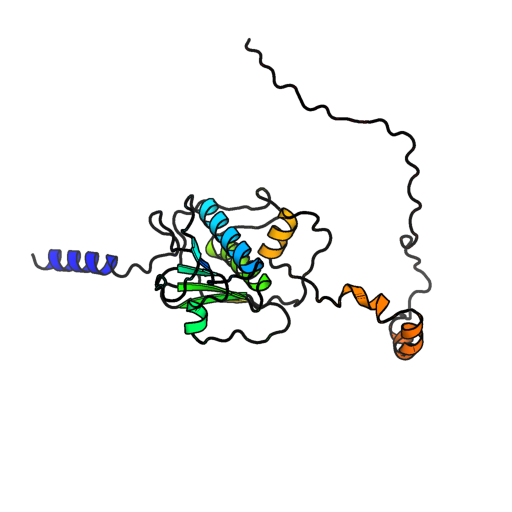80 C C . GLY A 1 193 ? 23.230 5.793 -22.756 1.00 54.62 193 GLY A C 1
ATOM 1481 O O . GLY A 1 193 ? 24.143 6.525 -23.133 1.00 54.62 193 GLY A O 1
ATOM 1482 N N . PHE A 1 194 ? 23.342 4.460 -22.757 1.00 58.19 194 PHE A N 1
ATOM 1483 C CA . PHE A 1 194 ? 24.593 3.780 -23.107 1.00 58.19 194 PHE A CA 1
ATOM 1484 C C . PHE A 1 194 ? 25.121 4.188 -24.485 1.00 58.19 194 PHE A C 1
ATOM 1486 O O . PHE A 1 194 ? 26.311 4.413 -24.613 1.00 58.19 194 PHE A O 1
ATOM 1493 N N . PHE A 1 195 ? 24.265 4.418 -25.485 1.00 53.88 195 PHE A N 1
ATOM 1494 C CA . PHE A 1 195 ? 24.710 4.897 -26.804 1.00 53.88 195 PHE A CA 1
ATOM 1495 C C . PHE A 1 195 ? 25.283 6.330 -26.796 1.00 53.88 195 PHE A C 1
ATOM 1497 O O . PHE A 1 195 ? 25.965 6.727 -27.737 1.00 53.88 195 PHE A O 1
ATOM 1504 N N . ARG A 1 196 ? 24.973 7.133 -25.766 1.00 55.38 196 ARG A N 1
ATOM 1505 C CA . ARG A 1 196 ? 25.526 8.484 -25.577 1.00 55.38 196 ARG A CA 1
ATOM 1506 C C . ARG A 1 196 ? 26.866 8.450 -24.845 1.00 55.38 196 ARG A C 1
ATOM 1508 O O . ARG A 1 196 ? 27.722 9.270 -25.149 1.00 55.38 196 ARG A O 1
ATOM 1515 N N . ALA A 1 197 ? 27.032 7.527 -23.896 1.00 60.31 197 ALA A N 1
ATOM 1516 C CA . ALA A 1 197 ? 28.281 7.327 -23.154 1.00 60.31 197 ALA A CA 1
ATOM 1517 C C . ALA A 1 197 ? 29.302 6.467 -23.930 1.00 60.31 197 ALA A C 1
ATOM 1519 O O . ALA A 1 197 ? 30.499 6.708 -23.852 1.00 60.31 197 ALA A O 1
ATOM 1520 N N . PHE A 1 198 ? 28.815 5.511 -24.719 1.00 61.47 198 PHE A N 1
ATOM 1521 C CA . PHE A 1 198 ? 29.561 4.652 -25.635 1.00 61.47 198 PHE A CA 1
ATOM 1522 C C . PHE A 1 198 ? 29.153 5.003 -27.069 1.00 61.47 198 PHE A C 1
ATOM 1524 O O . PHE A 1 198 ? 28.393 4.284 -27.722 1.00 61.47 198 PHE A O 1
ATOM 1531 N N . ASN A 1 199 ? 29.600 6.169 -27.537 1.00 61.09 199 ASN A N 1
ATOM 1532 C CA . ASN A 1 199 ? 29.438 6.555 -28.937 1.00 61.09 199 ASN A CA 1
ATOM 1533 C C . ASN A 1 199 ? 30.344 5.683 -29.842 1.00 61.09 199 ASN A C 1
ATOM 1535 O O . ASN A 1 199 ? 31.136 4.882 -29.350 1.00 61.09 199 ASN A O 1
ATOM 1539 N N . GLN A 1 200 ? 30.233 5.815 -31.170 1.00 60.69 200 GLN A N 1
ATOM 1540 C CA . GLN A 1 200 ? 31.026 4.996 -32.105 1.00 60.69 200 GLN A CA 1
ATOM 1541 C C . GLN A 1 200 ? 32.543 5.107 -31.886 1.00 60.69 200 GLN A C 1
ATOM 1543 O O . GLN A 1 200 ? 33.249 4.135 -32.129 1.00 60.69 200 GLN A O 1
ATOM 1548 N N . GLU A 1 201 ? 33.027 6.258 -31.420 1.00 65.75 201 GLU A N 1
ATOM 1549 C CA . GLU A 1 201 ? 34.448 6.510 -31.160 1.00 65.75 201 GLU A CA 1
ATOM 1550 C C . GLU A 1 201 ? 34.906 5.765 -29.899 1.00 65.75 201 GLU A C 1
ATOM 1552 O O . GLU A 1 201 ? 35.832 4.967 -29.965 1.00 65.75 201 GLU A O 1
ATOM 1557 N N . VAL A 1 202 ? 34.181 5.911 -28.784 1.00 65.88 202 VAL A N 1
ATOM 1558 C CA . VAL A 1 202 ? 34.442 5.178 -27.531 1.00 65.88 202 VAL A CA 1
ATOM 1559 C C . VAL A 1 202 ? 34.327 3.669 -27.750 1.00 65.88 202 VAL A C 1
ATOM 1561 O O . VAL A 1 202 ? 35.129 2.894 -27.245 1.00 65.88 202 VAL A O 1
ATOM 1564 N N . PHE A 1 203 ? 33.344 3.231 -28.534 1.00 60.06 203 PHE A N 1
ATOM 1565 C CA . PHE A 1 203 ? 33.142 1.820 -28.839 1.00 60.06 203 PHE A CA 1
ATOM 1566 C C . PHE A 1 203 ? 34.260 1.232 -29.721 1.00 60.06 203 PHE A C 1
ATOM 1568 O O . PHE A 1 203 ? 34.586 0.055 -29.584 1.00 60.06 203 PHE A O 1
ATOM 1575 N N . ALA A 1 204 ? 34.875 2.040 -30.594 1.00 64.00 204 ALA A N 1
ATOM 1576 C CA . ALA A 1 204 ? 36.041 1.637 -31.379 1.00 64.00 204 ALA A CA 1
ATOM 1577 C C . ALA A 1 204 ? 37.305 1.467 -30.517 1.00 64.00 204 ALA A C 1
ATOM 1579 O O . ALA A 1 204 ? 38.164 0.664 -30.866 1.00 64.00 204 ALA A O 1
ATOM 1580 N N . ASP A 1 205 ? 37.397 2.151 -29.376 1.00 63.81 205 ASP A N 1
ATOM 1581 C CA . ASP A 1 205 ? 38.516 2.008 -28.436 1.00 63.81 205 ASP A CA 1
ATOM 1582 C C . ASP A 1 205 ? 38.361 0.796 -27.489 1.00 63.81 205 ASP A C 1
ATOM 1584 O O . ASP A 1 205 ? 39.351 0.278 -26.980 1.00 63.81 205 ASP A O 1
ATOM 1588 N N . PHE A 1 206 ? 37.140 0.274 -27.299 1.00 61.31 206 PHE A N 1
ATOM 1589 C CA . PHE A 1 206 ? 36.832 -0.928 -26.493 1.00 61.31 206 PHE A CA 1
ATOM 1590 C C . PHE A 1 206 ? 36.995 -2.261 -27.264 1.00 61.31 206 PHE A C 1
ATOM 1592 O O . PHE A 1 206 ? 36.429 -3.289 -26.885 1.00 61.31 206 PHE A O 1
ATOM 1599 N N . LEU A 1 207 ? 37.775 -2.262 -28.352 1.00 54.50 207 LEU A N 1
ATOM 1600 C CA . LEU A 1 207 ? 37.950 -3.367 -29.313 1.00 54.50 207 LEU A CA 1
ATOM 1601 C C . LEU A 1 207 ? 38.479 -4.703 -28.742 1.00 54.50 207 LEU A C 1
ATOM 1603 O O . LEU A 1 207 ? 38.599 -5.659 -29.506 1.00 54.50 207 LEU A O 1
ATOM 1607 N N . GLU A 1 208 ? 38.762 -4.818 -27.443 1.00 53.38 208 GLU A N 1
ATOM 1608 C CA . GLU A 1 208 ? 39.171 -6.091 -26.827 1.00 53.38 208 GLU A CA 1
ATOM 1609 C C . GLU A 1 208 ? 38.019 -7.108 -26.699 1.00 53.38 208 GLU A C 1
ATOM 1611 O O . GLU A 1 208 ? 38.271 -8.309 -26.735 1.00 53.38 208 GLU A O 1
ATOM 1616 N N . ASP A 1 209 ? 36.752 -6.675 -26.655 1.00 49.88 209 ASP A N 1
ATOM 1617 C CA . ASP A 1 209 ? 35.608 -7.590 -26.468 1.00 49.88 209 ASP A CA 1
ATOM 1618 C C . ASP A 1 209 ? 34.886 -7.991 -27.767 1.00 49.88 209 ASP A C 1
ATOM 1620 O O . ASP A 1 209 ? 34.006 -8.858 -27.764 1.00 49.88 209 ASP A O 1
ATOM 1624 N N . PHE A 1 210 ? 35.242 -7.397 -28.910 1.00 51.06 210 PHE A N 1
ATOM 1625 C CA . PHE A 1 210 ? 34.483 -7.585 -30.153 1.00 51.06 210 PHE A CA 1
ATOM 1626 C C . PHE A 1 210 ? 34.643 -8.990 -30.761 1.00 51.06 210 PHE A C 1
ATOM 1628 O O . PHE A 1 210 ? 33.726 -9.492 -31.419 1.00 51.06 210 PHE A O 1
ATOM 1635 N N . GLU A 1 211 ? 35.772 -9.659 -30.511 1.00 53.75 211 GLU A N 1
ATOM 1636 C CA . GLU A 1 211 ? 36.000 -11.034 -30.974 1.00 53.75 211 GLU A CA 1
ATOM 1637 C C . GLU A 1 211 ? 35.139 -12.064 -30.221 1.00 53.75 211 GLU A C 1
ATOM 1639 O O . GLU A 1 211 ? 34.745 -13.065 -30.817 1.00 53.75 211 GLU A O 1
ATOM 1644 N N . ASN A 1 212 ? 34.736 -11.787 -28.973 1.00 51.56 212 ASN A N 1
ATOM 1645 C CA . ASN A 1 212 ? 33.898 -12.687 -28.167 1.00 51.56 212 ASN A CA 1
ATOM 1646 C C . ASN A 1 212 ? 32.405 -12.661 -28.551 1.00 51.56 212 ASN A C 1
ATOM 1648 O O . ASN A 1 212 ? 31.691 -13.635 -28.310 1.00 51.56 212 ASN A O 1
ATOM 1652 N N . TYR A 1 213 ? 31.914 -11.578 -29.168 1.00 50.06 213 TYR A N 1
ATOM 1653 C CA . TYR A 1 213 ? 30.506 -11.452 -29.591 1.00 50.06 213 TYR A CA 1
ATOM 1654 C C . TYR A 1 213 ? 30.238 -11.933 -31.022 1.00 50.06 213 TYR A C 1
ATOM 1656 O O . TYR A 1 213 ? 29.078 -12.080 -31.425 1.00 50.06 213 TYR A O 1
ATOM 1664 N N . ARG A 1 214 ? 31.283 -12.238 -31.802 1.00 46.62 214 ARG A N 1
ATOM 1665 C CA . ARG A 1 214 ? 31.119 -13.036 -33.018 1.00 46.62 214 ARG A CA 1
ATOM 1666 C C . ARG A 1 214 ? 30.995 -14.501 -32.618 1.00 46.62 214 ARG A C 1
ATOM 1668 O O . ARG A 1 214 ? 31.987 -15.182 -32.399 1.00 46.62 214 ARG A O 1
ATOM 1675 N N . SER A 1 215 ? 29.763 -15.010 -32.616 1.00 43.75 215 SER A N 1
ATOM 1676 C CA . SER A 1 215 ? 29.553 -16.444 -32.838 1.00 43.75 215 SER A CA 1
ATOM 1677 C C . SER A 1 215 ? 30.397 -16.870 -34.053 1.00 43.75 215 SER A C 1
ATOM 1679 O O . SER A 1 215 ? 30.251 -16.249 -35.115 1.00 43.75 215 SER A O 1
ATOM 1681 N N . PRO A 1 216 ? 31.247 -17.911 -33.950 1.00 47.38 216 PRO A N 1
ATOM 1682 C CA . PRO A 1 216 ? 31.976 -18.457 -35.097 1.00 47.38 216 PRO A CA 1
ATOM 1683 C C . PRO A 1 216 ? 31.053 -18.985 -36.207 1.00 47.38 216 PRO A C 1
ATOM 1685 O O . PRO A 1 216 ? 31.502 -19.265 -37.315 1.00 47.38 216 PRO A O 1
ATOM 1688 N N . GLU A 1 217 ? 29.749 -19.086 -35.952 1.00 50.91 217 GLU A N 1
ATOM 1689 C CA . GLU A 1 217 ? 28.756 -19.542 -36.912 1.00 50.91 217 GLU A CA 1
ATOM 1690 C C . GLU A 1 217 ? 27.758 -18.422 -37.213 1.00 50.91 217 GLU A C 1
ATOM 1692 O O . GLU A 1 217 ? 26.929 -18.065 -36.371 1.00 50.91 217 GLU A O 1
ATOM 1697 N N . GLY A 1 218 ? 27.823 -17.843 -38.418 1.00 43.59 218 GLY A N 1
ATOM 1698 C CA . GLY A 1 218 ? 26.856 -16.805 -38.782 1.00 43.59 218 GLY A CA 1
ATOM 1699 C C . GLY A 1 218 ? 27.026 -16.056 -40.100 1.00 43.59 218 GLY A C 1
ATOM 1700 O O . GLY A 1 218 ? 26.354 -15.046 -40.282 1.00 43.59 218 GLY A O 1
ATOM 1701 N N . SER A 1 219 ? 27.842 -16.508 -41.058 1.00 44.81 219 SER A N 1
ATOM 1702 C CA . SER A 1 219 ? 27.883 -15.891 -42.401 1.00 44.81 219 SER A CA 1
ATOM 1703 C C . SER A 1 219 ? 26.638 -16.182 -43.262 1.00 44.81 219 SER A C 1
ATOM 1705 O O . SER A 1 219 ? 26.566 -15.755 -44.412 1.00 44.81 219 SER A O 1
ATOM 1707 N N . ALA A 1 220 ? 25.615 -16.848 -42.719 1.00 48.12 220 ALA A N 1
ATOM 1708 C CA . ALA A 1 220 ? 24.406 -17.195 -43.457 1.00 48.12 220 ALA A CA 1
ATOM 1709 C C . ALA A 1 220 ? 23.141 -17.139 -42.588 1.00 48.12 220 ALA A C 1
ATOM 1711 O O . ALA A 1 220 ? 22.483 -18.150 -42.385 1.00 48.12 220 ALA A O 1
ATOM 1712 N N . ARG A 1 221 ? 22.769 -15.955 -42.088 1.00 45.22 221 ARG A N 1
ATOM 1713 C CA . ARG A 1 221 ? 21.368 -15.610 -41.766 1.00 45.22 221 ARG A CA 1
ATOM 1714 C C . ARG A 1 221 ? 21.225 -14.089 -41.673 1.00 45.22 221 ARG A C 1
ATOM 1716 O O . ARG A 1 221 ? 21.208 -13.504 -40.598 1.00 45.22 221 ARG A O 1
ATOM 1723 N N . ARG A 1 222 ? 21.084 -13.435 -42.833 1.00 40.56 222 ARG A N 1
ATOM 1724 C CA . ARG A 1 222 ? 20.401 -12.134 -42.896 1.00 40.56 222 ARG A CA 1
ATOM 1725 C C . ARG A 1 222 ? 18.960 -12.374 -42.454 1.00 40.56 222 ARG A C 1
ATOM 1727 O O . ARG A 1 222 ? 18.154 -12.871 -43.235 1.00 40.56 222 ARG A O 1
ATOM 1734 N N . THR A 1 223 ? 18.632 -12.066 -41.206 1.00 39.31 223 THR A N 1
ATOM 1735 C CA . THR A 1 223 ? 17.234 -11.931 -40.805 1.00 39.31 223 THR A CA 1
ATOM 1736 C C . THR A 1 223 ? 16.674 -10.705 -41.524 1.00 39.31 223 THR A C 1
ATOM 1738 O O . THR A 1 223 ? 17.186 -9.594 -41.415 1.00 39.31 223 THR A O 1
ATOM 1741 N N . ALA A 1 224 ? 15.637 -10.922 -42.326 1.00 40.16 224 ALA A N 1
ATOM 1742 C CA . ALA A 1 224 ? 15.044 -9.949 -43.242 1.00 40.16 224 ALA A CA 1
ATOM 1743 C C . ALA A 1 224 ? 14.300 -8.775 -42.559 1.00 40.16 224 ALA A C 1
ATOM 1745 O O . ALA A 1 224 ? 13.471 -8.130 -43.192 1.00 40.16 224 ALA A O 1
ATOM 1746 N N . ASN A 1 225 ? 14.580 -8.477 -41.287 1.00 41.25 225 ASN A N 1
ATOM 1747 C CA . ASN A 1 225 ? 13.798 -7.531 -40.482 1.00 41.25 225 ASN A CA 1
ATOM 1748 C C . ASN A 1 225 ? 14.574 -6.286 -40.019 1.00 41.25 225 ASN A C 1
ATOM 1750 O O . ASN A 1 225 ? 14.034 -5.503 -39.246 1.00 41.25 225 ASN A O 1
ATOM 1754 N N . ALA A 1 226 ? 15.801 -6.062 -40.497 1.00 40.66 226 ALA A N 1
ATOM 1755 C CA . ALA A 1 226 ? 16.637 -4.931 -40.076 1.00 40.66 226 ALA A CA 1
ATOM 1756 C C . ALA A 1 226 ? 16.820 -3.847 -41.159 1.00 40.66 226 ALA A C 1
ATOM 1758 O O . ALA A 1 226 ? 17.908 -3.305 -41.319 1.00 40.66 226 ALA A O 1
ATOM 1759 N N . PHE A 1 227 ? 15.761 -3.512 -41.900 1.00 35.16 227 PHE A N 1
ATOM 1760 C CA . PHE A 1 227 ? 15.703 -2.253 -42.651 1.00 35.16 227 PHE A CA 1
ATOM 1761 C C . PHE A 1 227 ? 14.469 -1.456 -42.219 1.00 35.16 227 PHE A C 1
ATOM 1763 O O . PHE A 1 227 ? 13.406 -2.057 -42.030 1.00 35.16 227 PHE A O 1
ATOM 1770 N N . PRO A 1 228 ? 14.567 -0.120 -42.075 1.00 38.50 228 PRO A N 1
ATOM 1771 C CA . PRO A 1 228 ? 13.391 0.707 -41.863 1.00 38.50 228 PRO A CA 1
ATOM 1772 C C . PRO A 1 228 ? 12.464 0.522 -43.065 1.00 38.50 228 PRO A C 1
ATOM 1774 O O . PRO A 1 228 ? 12.840 0.801 -44.205 1.00 38.50 228 PRO A O 1
ATOM 1777 N N . ARG A 1 229 ? 11.252 0.010 -42.828 1.00 40.06 229 ARG A N 1
ATOM 1778 C CA . ARG A 1 229 ? 10.207 0.033 -43.854 1.00 40.06 229 ARG A CA 1
ATOM 1779 C C . ARG A 1 229 ? 9.947 1.499 -44.187 1.00 40.06 229 ARG A C 1
ATOM 1781 O O . ARG A 1 229 ? 9.658 2.287 -43.288 1.00 40.06 229 ARG A O 1
ATOM 1788 N N . SER A 1 230 ? 10.059 1.856 -45.463 1.00 40.69 230 SER A N 1
ATOM 1789 C CA . SER A 1 230 ? 9.563 3.133 -45.963 1.00 40.69 230 SER A CA 1
ATOM 1790 C C . SER A 1 230 ? 8.110 3.309 -45.521 1.00 40.69 230 SER A C 1
ATOM 1792 O O . SER A 1 230 ? 7.300 2.382 -45.613 1.00 40.69 230 SER A O 1
ATOM 1794 N N . ALA A 1 231 ? 7.798 4.489 -44.984 1.00 40.88 231 ALA A N 1
ATOM 1795 C CA . ALA A 1 231 ? 6.446 4.831 -44.573 1.00 40.88 231 ALA A CA 1
ATOM 1796 C C . ALA A 1 231 ? 5.483 4.624 -45.758 1.00 40.88 231 ALA A C 1
ATOM 1798 O O . ALA A 1 231 ? 5.784 5.081 -46.865 1.00 40.88 231 ALA A O 1
ATOM 1799 N N . PRO A 1 232 ? 4.337 3.946 -45.571 1.00 40.16 232 PRO A N 1
ATOM 1800 C CA . PRO A 1 232 ? 3.345 3.866 -46.626 1.00 40.16 232 PRO A CA 1
ATOM 1801 C C . PRO A 1 232 ? 2.800 5.273 -46.889 1.00 40.16 232 PRO A C 1
ATOM 1803 O O . PRO A 1 232 ? 2.272 5.930 -45.990 1.00 40.16 232 PRO A O 1
ATOM 1806 N N . VAL A 1 233 ? 2.919 5.727 -48.136 1.00 43.62 233 VAL A N 1
ATOM 1807 C CA . VAL A 1 233 ? 2.190 6.890 -48.645 1.00 43.62 233 VAL A CA 1
ATOM 1808 C C . VAL A 1 233 ? 0.700 6.565 -48.523 1.00 43.62 233 VAL A C 1
ATOM 1810 O O . VAL A 1 233 ? 0.185 5.715 -49.250 1.00 43.62 233 VAL A O 1
ATOM 1813 N N . ARG A 1 234 ? -0.000 7.194 -47.572 1.00 37.69 234 ARG A N 1
ATOM 1814 C CA . ARG A 1 234 ? -1.464 7.109 -47.485 1.00 37.69 234 ARG A CA 1
ATOM 1815 C C . ARG A 1 234 ? -2.062 7.851 -48.678 1.00 37.69 234 ARG A C 1
ATOM 1817 O O . ARG A 1 234 ? -2.162 9.072 -48.672 1.00 37.69 234 ARG A O 1
ATOM 1824 N N . ALA A 1 235 ? -2.469 7.102 -49.695 1.00 37.66 235 ALA A N 1
ATOM 1825 C CA . ALA A 1 235 ? -3.431 7.580 -50.672 1.00 37.66 235 ALA A CA 1
ATOM 1826 C C . ALA A 1 235 ? -4.828 7.594 -50.023 1.00 37.66 235 ALA A C 1
ATOM 1828 O O . ALA A 1 235 ? -5.311 6.553 -49.583 1.00 37.66 235 ALA A O 1
ATOM 1829 N N . GLY A 1 236 ? -5.459 8.770 -49.976 1.00 37.50 236 GLY A N 1
ATOM 1830 C CA . GLY A 1 236 ? -6.892 8.935 -49.718 1.00 37.50 236 GLY A CA 1
ATOM 1831 C C . GLY A 1 236 ? -7.308 8.946 -48.246 1.00 37.50 236 GLY A C 1
ATOM 1832 O O . GLY A 1 236 ? -7.741 7.934 -47.702 1.00 37.50 236 GLY A O 1
ATOM 1833 N N . GLU A 1 237 ? -7.285 10.124 -47.618 1.00 37.69 237 GLU A N 1
ATOM 1834 C CA . GLU A 1 237 ? -8.080 10.396 -46.415 1.00 37.69 237 GLU A CA 1
ATOM 1835 C C . GLU A 1 237 ? -9.576 10.451 -46.773 1.00 37.69 237 GLU A C 1
ATOM 1837 O O . GLU A 1 237 ? -10.173 11.512 -46.940 1.00 37.69 237 GLU A O 1
ATOM 1842 N N . GLY A 1 238 ? -10.199 9.280 -46.893 1.00 33.78 238 GLY A N 1
ATOM 1843 C CA . GLY A 1 238 ? -11.638 9.135 -46.712 1.00 33.78 238 GLY A CA 1
ATOM 1844 C C . GLY A 1 238 ? -11.937 9.139 -45.217 1.00 33.78 238 GLY A C 1
ATOM 1845 O O . GLY A 1 238 ? -11.735 8.135 -44.539 1.00 33.78 238 GLY A O 1
ATOM 1846 N N . LYS A 1 239 ? -12.369 10.287 -44.690 1.00 39.78 239 LYS A N 1
ATOM 1847 C CA . LYS A 1 239 ? -12.827 10.444 -43.305 1.00 39.78 239 LYS A CA 1
ATOM 1848 C C . LYS A 1 239 ? -13.942 9.437 -42.997 1.00 39.78 239 LYS A C 1
ATOM 1850 O O . LYS A 1 239 ? -15.035 9.556 -43.538 1.00 39.78 239 LYS A O 1
ATOM 1855 N N . ALA A 1 240 ? -13.699 8.513 -42.072 1.00 33.22 240 ALA A N 1
ATOM 1856 C CA . ALA A 1 240 ? -14.763 7.864 -41.313 1.00 33.22 240 ALA A CA 1
ATOM 1857 C C . ALA A 1 240 ? -14.875 8.586 -39.966 1.00 33.22 240 ALA A C 1
ATOM 1859 O O . ALA A 1 240 ? -14.288 8.190 -38.961 1.00 33.22 240 ALA A O 1
ATOM 1860 N N . GLN A 1 241 ? -15.574 9.717 -39.992 1.00 34.72 241 GLN A N 1
ATOM 1861 C CA . GLN A 1 241 ? -16.065 10.399 -38.804 1.00 34.72 241 GLN A CA 1
ATOM 1862 C C . GLN A 1 241 ? -17.262 9.585 -38.301 1.00 34.72 241 GLN A C 1
ATOM 1864 O O . GLN A 1 241 ? -18.280 9.507 -38.982 1.00 34.72 241 GLN A O 1
ATOM 1869 N N . ILE A 1 242 ? -17.118 8.912 -37.159 1.00 33.34 242 ILE A N 1
ATOM 1870 C CA . ILE A 1 242 ? -18.256 8.282 -36.485 1.00 33.34 242 ILE A CA 1
ATOM 1871 C C . ILE A 1 242 ? -18.950 9.388 -35.691 1.00 33.34 242 ILE A C 1
ATOM 1873 O O . ILE A 1 242 ? -18.405 9.891 -34.709 1.00 33.34 242 ILE A O 1
ATOM 1877 N N . ASP A 1 243 ? -20.120 9.788 -36.177 1.00 33.38 243 ASP A N 1
ATOM 1878 C CA . ASP A 1 243 ? -21.000 10.776 -35.560 1.00 33.38 243 ASP A CA 1
ATOM 1879 C C . ASP A 1 243 ? -21.579 10.227 -34.242 1.00 33.38 243 ASP A C 1
ATOM 1881 O O . ASP A 1 243 ? -22.172 9.141 -34.237 1.00 33.38 243 ASP A O 1
ATOM 1885 N N . PRO A 1 244 ? -21.457 10.938 -33.109 1.00 38.62 244 PRO A N 1
ATOM 1886 C CA . PRO A 1 244 ? -22.192 10.608 -31.906 1.00 38.62 244 PRO A CA 1
ATOM 1887 C C . PRO A 1 244 ? -23.530 11.350 -31.952 1.00 38.62 244 PRO A C 1
ATOM 1889 O O . PRO A 1 244 ? -23.540 12.569 -31.857 1.00 38.62 244 PRO A O 1
ATOM 1892 N N . VAL A 1 245 ? -24.642 10.621 -32.102 1.00 35.50 245 VAL A N 1
ATOM 1893 C CA . VAL A 1 245 ? -25.974 10.869 -31.496 1.00 35.50 245 VAL A CA 1
ATOM 1894 C C . VAL A 1 245 ? -27.036 10.074 -32.267 1.00 35.50 245 VAL A C 1
ATOM 1896 O O . VAL A 1 245 ? -27.351 10.361 -33.415 1.00 35.50 245 VAL A O 1
ATOM 1899 N N . SER A 1 246 ? -27.644 9.092 -31.600 1.00 31.19 246 SER A N 1
ATOM 1900 C CA . SER A 1 246 ? -29.089 8.820 -31.700 1.00 31.19 246 SER A CA 1
ATOM 1901 C C . SER A 1 246 ? -29.508 7.780 -30.654 1.00 31.19 246 SER A C 1
ATOM 1903 O O . SER A 1 246 ? -29.593 6.581 -30.899 1.00 31.19 246 SER A O 1
ATOM 1905 N N . ARG A 1 247 ? -29.821 8.258 -29.446 1.00 35.50 247 ARG A N 1
ATOM 1906 C CA . ARG A 1 247 ? -30.902 7.665 -28.652 1.00 35.50 247 ARG A CA 1
ATOM 1907 C C . ARG A 1 247 ? -32.075 8.631 -28.724 1.00 35.50 247 ARG A C 1
ATOM 1909 O O . ARG A 1 247 ? -32.032 9.686 -28.102 1.00 35.50 247 ARG A O 1
ATOM 1916 N N . ALA A 1 248 ? -33.103 8.249 -29.469 1.00 34.09 248 ALA A N 1
ATOM 1917 C CA . ALA A 1 248 ? -34.444 8.792 -29.332 1.00 34.09 248 ALA A CA 1
ATOM 1918 C C . ALA A 1 248 ? -35.455 7.652 -29.533 1.00 34.09 248 ALA A C 1
ATOM 1920 O O . ALA A 1 248 ? -35.582 7.087 -30.612 1.00 34.09 248 ALA A O 1
ATOM 1921 N N . SER A 1 249 ? -36.068 7.287 -28.412 1.00 36.41 249 SER A N 1
ATOM 1922 C CA . SER A 1 249 ? -37.435 6.819 -28.178 1.00 36.41 249 SER A CA 1
ATOM 1923 C C . SER A 1 249 ? -38.353 6.452 -29.357 1.00 36.41 249 SER A C 1
ATOM 1925 O O . SER A 1 249 ? -38.645 7.269 -30.221 1.00 36.41 249 SER A O 1
ATOM 1927 N N . SER A 1 250 ? -38.974 5.277 -29.246 1.00 32.88 250 SER A N 1
ATOM 1928 C CA . SER A 1 250 ? -40.418 4.998 -29.438 1.00 32.88 250 SER A CA 1
ATOM 1929 C C . SER A 1 250 ? -40.646 3.610 -28.805 1.00 32.88 250 SER A C 1
ATOM 1931 O O . SER A 1 250 ? -39.857 2.709 -29.058 1.00 32.88 250 SER A O 1
ATOM 1933 N N . LEU A 1 251 ? -41.472 3.378 -27.775 1.00 37.09 251 LEU A N 1
ATOM 1934 C CA . LEU A 1 251 ? -42.914 3.610 -27.611 1.00 37.09 251 LEU A CA 1
ATOM 1935 C C . LEU A 1 251 ? -43.722 3.180 -28.840 1.00 37.09 251 LEU A C 1
ATOM 1937 O O . LEU A 1 251 ? -43.899 3.952 -29.778 1.00 37.09 251 LEU A O 1
ATOM 1941 N N . GLY A 1 252 ? -44.192 1.935 -28.756 1.00 35.81 252 GLY A N 1
ATOM 1942 C CA . GLY A 1 252 ? -45.146 1.236 -29.608 1.00 35.81 252 GLY A CA 1
ATOM 1943 C C . GLY A 1 252 ? -45.415 -0.123 -28.983 1.00 35.81 252 GLY A C 1
ATOM 1944 O O . GLY A 1 252 ? -44.477 -0.947 -29.020 1.00 35.81 252 GLY A O 1
#

pLDDT: mean 78.06, std 22.37, range [31.19, 98.62]

Secondary structure (DSSP, 8-state):
-HHHHHHHHHHHHHHHT----SEETTEEPPEEE-SS--HHHHHHHHHHHHHHHHHHS-PPPEEE--TTPPPPSSEEEESS-HHHHHTT-PPP--SS--EEEEEETTEEEEEESSHHHHHHHHHHHIIIII--EE-SSSGGGEE----S-B-PPPPEEE--SSS----S---SHHHHHHHHHTT--PPPTTTT-HHHHS-HHHHHHTTTSHHHHS-SS-SS---TT-SPPPPP--------------------

Sequence (252 aa):
MPRLLAFNCLLLLAVTLRAGGLFEAGAWAPVVLPATPETEEWYAAQTLLDWCERVTGVRPELIAEQPGVALPARGLFVGRTAAWQALRRPLPDVEGDLLVRDVEGEALFLLGTNPLATRAAVGRFCEQALGVCFAFPGPRGADWVMRSSVGVPAAERFRPAFAWREISGLSNELSQEWAYNVGYGKAPEFSHGFFRAFNQEVFADFLEDFENYRSPEGSARRTANAFPRSAPVRAGEGKAQIDPVSRASSLG